Protein 2FGQ (pdb70)

B-factor: mean 19.0, std 10.14, range [7.6, 72.4]

Solvent-accessible surface area: 14955 Å² total; per-residue (Å²): 115,110,56,107,16,2,25,61,0,29,3,90,2,86,0,45,44,10,66,75,32,86,59,98,169,24,91,0,1,0,1,10,20,17,0,51,54,0,63,83,10,71,106,100,81,41,94,55,63,85,24,13,70,64,56,9,0,32,31,63,39,50,81,64,24,81,116,40,84,66,78,120,37,30,40,6,84,15,82,30,26,138,79,10,40,50,27,88,22,29,5,41,0,0,1,0,53,29,0,26,66,2,7,18,6,64,50,10,5,2,3,13,14,18,0,16,80,51,29,6,76,9,77,16,83,23,5,47,3,38,39,6,67,61,4,69,3,75,21,41,34,77,140,72,6,134,22,14,0,95,5,80,0,96,22,123,162,75,81,42,54,100,5,91,17,0,26,76,2,86,10,12,15,89,9,63,36,77,70,57,67,15,35,3,66,1,96,16,60,11,56,1,0,33,65,17,53,15,3,25,5,38,8,80,1,87,2,48,11,87,67,122,51,125,33,61,87,1,18,4,89,8,56,2,63,4,107,88,101,132,32,47,79,54,64,3,25,1,90,8,101,4,41,12,25,88,66,79,88,60,8,59,50,21,94,6,90,5,20,0,14,17,99,59,78,127,3,98,0,58,5,85,2,82,3,84,10,71,50,104,56,208,130,22,1,79,8,21,9,88,1,71,0,85,2,102,110,49,0,64,12,6,2,76,0,71,48,22,30,48,31,31,5,79,60,34,56,30,0,42,0,52,0,90,11,77,49,69,26,99

Secondary structure (DSSP, 8-state):
-EEEEEEEEEEEEEES--TTS--EEEEEE-SSS--EEEEEEEEEEETTEEEEEEEEEE--TTTTSTT-----SEEEEEEEETTEEEEESSEE-HHHHHHGGG-TTTT-SSSS---SS-TT---STTTTSSEESSEEEEEPPPBTTEEEEEEEE--TT--BTTBSSTT-EEEEEEEEE-SSEEEEEEEEEEEEEETTEEEEEEEEEEEEEEE-SS-EEEEEEEEEEEEETTS-EEEEEEEEEEEEEEETTTEEEEEEEEEEEEGGGTEEEEEEEEEEEEESSSSEEEEEEEEEEEE-TT------BTTTB-S---TT-EEEEEEEEEEEE-

Sequence (330 aa):
SVTLFGIVDTNVAYVNKDAAGDSRYGLGTSGASTSRLGLRGTEDLGGGLKAGFWLEGEIFGDDGNASGFNFKRRSTVSLSGNFGEVRLGRDLVPTSQKLTSYDLFSATGIGPFMGFRNWAAGQGADDNGIRANNLISYYTPNFGGFNAGFGYAFDEKQTIGTADSVGRYIGGYVAYDNGPLSASLGLAQQKTAVGGLATDRDEITLGASYNFGVAKLSGLLQQTKFKRDIGGDIKTNSYMLGASAPVGGVGEVKLQYALYDQKAIDSKAHQITLGYVHNLSKRTALYGNLAFLKNKDASTLGLQAKGVYAGGVQAGESQTGVQVGIRHAF

Radius of gyration: 19.86 Å; Cα contacts (8 Å, |Δi|>4): 1051; chains: 1; bounding box: 41×41×50 Å

Nearest PDB structures (foldseek):
  1e54-assembly1_A  TM=9.999E-01  e=1.607E-71  Delftia acidovorans
  8jto-assembly1_A  TM=8.360E-01  e=6.464E-28  Burkholderia pseudomallei
  8wv0-assembly1_A  TM=8.146E-01  e=1.610E-26  Burkholderia pseudomallei
  8wv0-assembly1_B  TM=8.136E-01  e=1.711E-26  Burkholderia pseudomallei
  4gf4-assembly1_A  TM=5.998E-01  e=3.120E-06  Pseudomonas putida BIRD-1

Structure (mmCIF, N/CA/C/O backbone):
data_2FGQ
#
_entry.id   2FGQ
#
_cell.length_a   106.210
_cell.length_b   106.210
_cell.length_c   93.210
_cell.angle_alpha   90.00
_cell.angle_beta   90.00
_cell.angle_gamma   120.00
#
_symmetry.space_group_name_H-M   'P 63'
#
loop_
_entity.id
_entity.type
_entity.pdbx_description
1 polymer 'Outer membrane porin protein 32'
2 non-polymer 'octyl beta-D-glucopyranoside'
3 non-polymer 'CALCIUM ION'
4 non-polymer 'SULFATE ION'
5 non-polymer D-MALATE
6 water water
#
loop_
_atom_site.group_PDB
_atom_site.id
_atom_site.type_symbol
_atom_site.label_atom_id
_atom_site.label_alt_id
_atom_site.label_comp_id
_atom_site.label_asym_id
_atom_site.label_entity_id
_atom_site.label_seq_id
_atom_site.pdbx_PDB_ins_code
_atom_site.Cartn_x
_atom_site.Cartn_y
_atom_site.Cartn_z
_atom_site.occupancy
_atom_site.B_iso_or_equiv
_atom_site.auth_seq_id
_atom_site.auth_comp_id
_atom_site.auth_asym_id
_atom_site.auth_atom_id
_atom_site.pdbx_PDB_model_num
ATOM 1 N N . SER A 1 3 ? 41.422 30.015 -23.014 1.00 29.22 3 SER X N 1
ATOM 2 C CA . SER A 1 3 ? 42.782 30.588 -22.838 1.00 27.79 3 SER X CA 1
ATOM 3 C C . SER A 1 3 ? 43.096 30.680 -21.334 1.00 25.97 3 SER X C 1
ATOM 4 O O . SER A 1 3 ? 42.155 30.740 -20.528 1.00 24.71 3 SER X O 1
ATOM 7 N N . VAL A 1 4 ? 44.388 30.617 -20.982 1.00 23.29 4 VAL X N 1
ATOM 8 C CA . VAL A 1 4 ? 44.880 30.887 -19.593 1.00 21.06 4 VAL X CA 1
ATOM 9 C C . VAL A 1 4 ? 45.911 32.027 -19.633 1.00 18.82 4 VAL X C 1
ATOM 10 O O . VAL A 1 4 ? 46.855 32.009 -20.448 1.00 20.88 4 VAL X O 1
ATOM 14 N N . THR A 1 5 ? 45.691 33.034 -18.784 1.00 15.03 5 THR X N 1
ATOM 15 C CA . THR A 1 5 ? 46.460 34.254 -18.767 1.00 15.22 5 THR X CA 1
ATOM 16 C C . THR A 1 5 ? 47.145 34.426 -17.429 1.00 14.58 5 THR X C 1
ATOM 17 O O . THR A 1 5 ? 46.503 34.382 -16.394 1.00 14.22 5 THR X O 1
ATOM 21 N N . LEU A 1 6 ? 48.454 34.643 -17.466 1.00 13.93 6 LEU X N 1
ATOM 22 C CA . LEU A 1 6 ? 49.223 35.032 -16.309 1.00 14.47 6 LEU X CA 1
ATOM 23 C C . LEU A 1 6 ? 49.253 36.549 -16.330 1.00 14.28 6 LEU X C 1
ATOM 24 O O . LEU A 1 6 ? 49.534 37.142 -17.362 1.00 16.20 6 LEU X O 1
ATOM 29 N N . PHE A 1 7 ? 48.991 37.174 -15.198 1.00 12.89 7 PHE X N 1
ATOM 30 C CA . PHE A 1 7 ? 48.982 38.630 -15.135 1.00 12.43 7 PHE X CA 1
ATOM 31 C C . PHE A 1 7 ? 49.491 39.106 -13.780 1.00 11.28 7 PHE X C 1
ATOM 32 O O . PHE A 1 7 ? 49.573 38.350 -12.821 1.00 10.99 7 PHE X O 1
ATOM 40 N N . GLY A 1 8 ? 49.736 40.410 -13.676 1.00 10.83 8 GLY X N 1
ATOM 41 C CA . GLY A 1 8 ? 50.128 40.963 -12.411 1.00 11.41 8 GLY X CA 1
ATOM 42 C C . GLY A 1 8 ? 50.439 42.424 -12.484 1.00 10.71 8 GLY X C 1
ATOM 43 O O . GLY A 1 8 ? 50.353 43.070 -13.536 1.00 11.86 8 GLY X O 1
ATOM 44 N N . ILE A 1 9 ? 50.764 42.936 -11.306 1.00 10.94 9 ILE X N 1
ATOM 45 C CA . ILE A 1 9 ? 51.185 44.317 -11.107 1.00 10.72 9 ILE X CA 1
ATOM 46 C C . ILE A 1 9 ? 52.234 44.337 -10.020 1.00 11.36 9 ILE X C 1
ATOM 47 O O . ILE A 1 9 ? 52.031 43.796 -8.952 1.00 11.14 9 ILE X O 1
ATOM 52 N N . VAL A 1 10 ? 53.349 45.014 -10.282 1.00 10.82 10 VAL X N 1
ATOM 53 C CA . VAL A 1 10 ? 54.282 45.356 -9.213 1.00 10.91 10 VAL X CA 1
ATOM 54 C C . VAL A 1 10 ? 54.263 46.892 -9.081 1.00 10.86 10 VAL X C 1
ATOM 55 O O . VAL A 1 10 ? 54.643 47.613 -10.007 1.00 11.12 10 VAL X O 1
ATOM 59 N N . ASP A 1 11 ? 53.802 47.344 -7.938 1.00 9.66 11 ASP X N 1
ATOM 60 C CA . ASP A 1 11 ? 53.681 48.766 -7.611 1.00 9.28 11 ASP X CA 1
ATOM 61 C C . ASP A 1 11 ? 54.458 48.945 -6.307 1.00 9.45 11 ASP X C 1
ATOM 62 O O . ASP A 1 11 ? 54.085 48.397 -5.259 1.00 9.25 11 ASP X O 1
ATOM 67 N N . THR A 1 12 ? 55.584 49.658 -6.408 1.00 8.67 12 THR X N 1
ATOM 68 C CA . THR A 1 12 ? 56.486 49.877 -5.284 1.00 9.39 12 THR X CA 1
ATOM 69 C C . THR A 1 12 ? 56.836 51.349 -5.230 1.00 9.28 12 THR X C 1
ATOM 70 O O . THR A 1 12 ? 56.972 52.006 -6.265 1.00 11.07 12 THR X O 1
ATOM 74 N N . ASN A 1 13 ? 56.967 51.847 -4.007 1.00 10.14 13 ASN X N 1
ATOM 75 C CA . ASN A 1 13 ? 57.106 53.287 -3.790 1.00 10.00 13 ASN X CA 1
ATOM 76 C C . ASN A 1 13 ? 58.093 53.599 -2.669 1.00 11.29 13 ASN X C 1
ATOM 77 O O . ASN A 1 13 ? 58.488 52.749 -1.891 1.00 10.42 13 ASN X O 1
ATOM 82 N N . VAL A 1 14 ? 58.468 54.864 -2.598 1.00 11.39 14 VAL X N 1
ATOM 83 C CA . VAL A 1 14 ? 58.980 55.448 -1.378 1.00 12.99 14 VAL X CA 1
ATOM 84 C C . VAL A 1 14 ? 57.823 56.218 -0.731 1.00 12.46 14 VAL X C 1
ATOM 85 O O . VAL A 1 14 ? 57.019 56.837 -1.411 1.00 12.78 14 VAL X O 1
ATOM 89 N N . ALA A 1 15 ? 57.766 56.150 0.582 1.00 11.95 15 ALA X N 1
ATOM 90 C CA . ALA A 1 15 ? 56.718 56.812 1.313 1.00 11.95 15 ALA X CA 1
ATOM 91 C C . ALA A 1 15 ? 57.206 57.414 2.618 1.00 12.03 15 ALA X C 1
ATOM 92 O O . ALA A 1 15 ? 58.204 57.002 3.172 1.00 12.60 15 ALA X O 1
ATOM 94 N N . TYR A 1 16 ? 56.453 58.404 3.077 1.00 13.07 16 TYR X N 1
ATOM 95 C CA . TYR A 1 16 ? 56.739 59.150 4.275 1.00 13.57 16 TYR X CA 1
ATOM 96 C C . TYR A 1 16 ? 55.432 59.537 4.947 1.00 12.93 16 TYR X C 1
ATOM 97 O O . TYR A 1 16 ? 54.480 59.957 4.287 1.00 14.02 16 TYR X O 1
ATOM 106 N N . VAL A 1 17 ? 55.414 59.431 6.263 1.00 12.61 17 VAL X N 1
ATOM 107 C CA . VAL A 1 17 ? 54.400 60.096 7.086 1.00 13.10 17 VAL X CA 1
ATOM 108 C C . VAL A 1 17 ? 55.121 60.901 8.175 1.00 13.94 17 VAL X C 1
ATOM 109 O O . VAL A 1 17 ? 56.183 60.533 8.661 1.00 14.73 17 VAL X O 1
ATOM 113 N N . ASN A 1 18 ? 54.543 62.035 8.533 1.00 13.43 18 ASN X N 1
ATOM 114 C CA . ASN A 1 18 ? 55.203 62.904 9.509 1.00 14.95 18 ASN X CA 1
ATOM 115 C C . ASN A 1 18 ? 55.026 62.482 10.966 1.00 15.58 18 ASN X C 1
ATOM 116 O O . ASN A 1 18 ? 55.788 62.878 11.842 1.00 17.23 18 ASN X O 1
ATOM 121 N N . LYS A 1 19 ? 54.049 61.650 11.246 1.00 17.08 19 LYS X N 1
ATOM 122 C CA . LYS A 1 19 ? 53.869 61.137 12.597 1.00 18.73 19 LYS X CA 1
ATOM 123 C C . LYS A 1 19 ? 53.287 59.741 12.607 1.00 17.86 19 LYS X C 1
ATOM 124 O O . LYS A 1 19 ? 52.457 59.381 11.752 1.00 18.28 19 LYS X O 1
ATOM 130 N N . ASP A 1 20 ? 53.690 58.988 13.616 1.00 17.99 20 ASP X N 1
ATOM 131 C CA . ASP A 1 20 ? 53.151 57.677 13.909 1.00 18.52 20 ASP X CA 1
ATOM 132 C C . ASP A 1 20 ? 52.461 57.744 15.273 1.00 19.56 20 ASP X C 1
ATOM 133 O O . ASP A 1 20 ? 52.152 58.830 15.728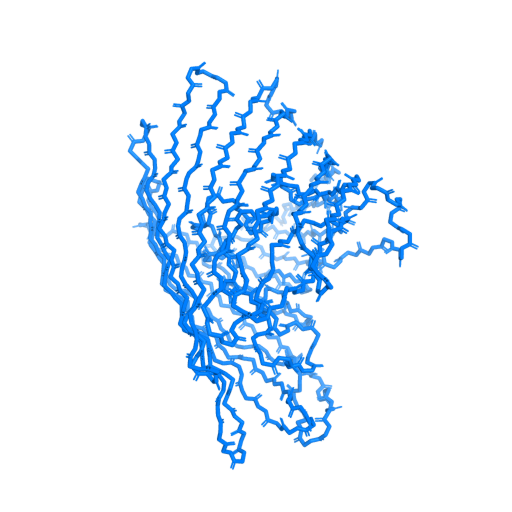 1.00 20.88 20 ASP X O 1
ATOM 138 N N . ALA A 1 21 ? 52.224 56.614 15.917 1.00 20.38 21 ALA X N 1
ATOM 139 C CA . ALA A 1 21 ? 51.463 56.604 17.178 1.00 22.40 21 ALA X CA 1
ATOM 140 C C . ALA A 1 21 ? 52.197 57.278 18.333 1.00 24.39 21 ALA X C 1
ATOM 141 O O . ALA A 1 21 ? 51.568 57.683 19.320 1.00 24.98 21 ALA X O 1
ATOM 143 N N . ALA A 1 22 ? 53.512 57.440 18.178 1.00 25.06 22 ALA X N 1
ATOM 144 C CA . ALA A 1 22 ? 54.372 58.150 19.128 1.00 26.61 22 ALA X CA 1
ATOM 145 C C . ALA A 1 22 ? 54.715 59.579 18.703 1.00 26.70 22 ALA X C 1
ATOM 146 O O . ALA A 1 22 ? 55.435 60.289 19.409 1.00 29.27 22 ALA X O 1
ATOM 148 N N . GLY A 1 23 ? 54.237 60.012 17.544 1.00 25.45 23 GLY X N 1
ATOM 149 C CA . GLY A 1 23 ? 54.509 61.342 17.040 1.00 24.95 23 GLY X CA 1
ATOM 150 C C . GLY A 1 23 ? 55.810 61.459 16.243 1.00 24.01 23 GLY X C 1
ATOM 151 O O . GLY A 1 23 ? 56.200 62.576 15.891 1.00 25.68 23 GLY X O 1
ATOM 152 N N . ASP A 1 24 ? 56.425 60.325 15.910 1.00 23.30 24 ASP X N 1
ATOM 153 C CA . ASP A 1 24 ? 57.687 60.286 15.138 1.00 22.17 24 ASP X CA 1
ATOM 154 C C . ASP A 1 24 ? 57.416 60.083 13.657 1.00 20.30 24 ASP X C 1
ATOM 155 O O . ASP A 1 24 ? 56.482 59.381 13.307 1.00 20.37 24 ASP X O 1
ATOM 160 N N . SER A 1 25 ? 58.224 60.696 12.800 1.00 17.89 25 SER X N 1
ATOM 161 C CA . SER A 1 25 ? 58.088 60.470 11.362 1.00 17.87 25 SER X CA 1
ATOM 162 C C . SER A 1 25 ? 58.576 59.071 10.975 1.00 17.47 25 SER X C 1
ATOM 163 O O . SER A 1 25 ? 59.333 58.418 11.702 1.00 18.07 25 SER X O 1
ATOM 166 N N . ARG A 1 26 ? 58.111 58.614 9.816 1.00 16.94 26 ARG X N 1
ATOM 167 C CA . ARG A 1 26 ? 58.491 57.322 9.277 1.00 18.14 26 ARG X CA 1
ATOM 168 C C . ARG A 1 26 ? 58.649 57.445 7.804 1.00 16.94 26 ARG X C 1
ATOM 169 O O . ARG A 1 26 ? 57.889 58.096 7.129 1.00 17.11 26 ARG X O 1
ATOM 177 N N . TYR A 1 27 ? 59.667 56.816 7.281 1.00 16.08 27 TYR X N 1
ATOM 178 C CA . TYR A 1 27 ? 59.770 56.760 5.848 1.00 16.39 27 TYR X CA 1
ATOM 179 C C . TYR A 1 27 ? 60.398 55.459 5.427 1.00 13.65 27 TYR X C 1
ATOM 180 O O . TYR A 1 27 ? 61.026 54.761 6.223 1.00 14.68 27 TYR X O 1
ATOM 189 N N . GLY A 1 28 ? 60.193 55.107 4.178 1.00 11.71 28 GLY X N 1
ATOM 190 C CA . GLY A 1 28 ? 60.572 53.765 3.780 1.00 12.01 28 GLY X CA 1
ATOM 191 C C . GLY A 1 28 ? 60.223 53.412 2.371 1.00 10.94 28 GLY X C 1
ATOM 192 O O . GLY A 1 28 ? 59.800 54.262 1.584 1.00 11.26 28 GLY X O 1
ATOM 193 N N . LEU A 1 29 ? 60.384 52.121 2.068 1.00 10.30 29 LEU X N 1
ATOM 194 C CA . LEU A 1 29 ? 60.006 51.564 0.780 1.00 9.46 29 LEU X CA 1
ATOM 195 C C . LEU A 1 29 ? 58.690 50.835 1.042 1.00 9.40 29 LEU X C 1
ATOM 196 O O . LEU A 1 29 ? 58.660 49.932 1.857 1.00 10.32 29 LEU X O 1
ATOM 201 N N . GLY A 1 30 ? 57.638 51.222 0.374 1.00 10.57 30 GLY X N 1
ATOM 202 C CA . GLY A 1 30 ? 56.345 50.598 0.502 1.00 10.05 30 GLY X CA 1
ATOM 203 C C . GLY A 1 30 ? 55.808 50.122 -0.828 1.00 9.72 30 GLY X C 1
ATOM 204 O O . GLY A 1 30 ? 56.508 50.024 -1.821 1.00 10.15 30 GLY X O 1
ATOM 205 N N . THR A 1 31 ? 54.529 49.756 -0.831 1.00 8.90 31 THR X N 1
ATOM 206 C CA . THR A 1 31 ? 53.909 49.158 -2.000 1.00 9.63 31 THR X CA 1
ATOM 207 C C . THR A 1 31 ? 52.533 49.684 -2.276 1.00 10.43 31 THR X C 1
ATOM 208 O O . THR A 1 31 ? 51.868 50.262 -1.391 1.00 10.25 31 THR X O 1
ATOM 212 N N . SER A 1 32 ? 52.088 49.466 -3.517 1.00 9.98 32 SER X N 1
ATOM 213 C CA . SER A 1 32 ? 50.675 49.501 -3.827 1.00 11.40 32 SER X CA 1
ATOM 214 C C . SER A 1 32 ? 50.056 50.882 -3.588 1.00 11.58 32 SER X C 1
ATOM 215 O O . SER A 1 32 ? 48.967 51.016 -3.018 1.00 12.69 32 SER X O 1
ATOM 218 N N . GLY A 1 33 ? 50.727 51.916 -4.098 1.00 11.63 33 GLY X N 1
ATOM 219 C CA . GLY A 1 33 ? 50.254 53.284 -3.954 1.00 12.15 33 GLY X CA 1
ATOM 220 C C . GLY A 1 33 ? 49.235 53.709 -4.984 1.00 12.67 33 GLY X C 1
ATOM 221 O O . GLY A 1 33 ? 48.408 54.565 -4.687 1.00 14.44 33 GLY X O 1
ATOM 222 N N . ALA A 1 34 ? 49.323 53.164 -6.196 1.00 12.12 34 ALA X N 1
ATOM 223 C CA . ALA A 1 34 ? 48.419 53.493 -7.314 1.00 12.69 34 ALA X CA 1
ATOM 224 C C . ALA A 1 34 ? 47.468 52.319 -7.635 1.00 13.02 34 ALA X C 1
ATOM 225 O O . ALA A 1 34 ? 46.290 52.516 -7.874 1.00 13.99 34 ALA X O 1
ATOM 227 N N . SER A 1 35 ? 47.974 51.093 -7.633 1.00 12.19 35 SER X N 1
ATOM 228 C CA . SER A 1 35 ? 47.147 49.876 -7.736 1.00 12.36 35 SER X CA 1
ATOM 229 C C . SER A 1 35 ? 47.718 48.844 -6.812 1.00 11.87 35 SER X C 1
ATOM 230 O O . SER A 1 35 ? 48.930 48.800 -6.607 1.00 12.54 35 SER X O 1
ATOM 233 N N . THR A 1 36 ? 46.880 47.978 -6.284 1.00 11.73 36 THR X N 1
ATOM 234 C CA . THR A 1 36 ? 47.409 46.904 -5.463 1.00 12.06 36 THR X CA 1
ATOM 235 C C . THR A 1 36 ? 48.259 45.944 -6.279 1.00 12.15 36 THR X C 1
ATOM 236 O O . THR A 1 36 ? 47.840 45.438 -7.306 1.00 12.16 36 THR X O 1
ATOM 240 N N . SER A 1 37 ? 49.470 45.721 -5.798 1.00 9.56 37 SER X N 1
ATOM 241 C CA . SER A 1 37 ? 50.377 44.768 -6.426 1.00 9.58 37 SER X CA 1
ATOM 242 C C . SER A 1 37 ? 49.808 43.376 -6.321 1.00 10.05 37 SER X C 1
ATOM 243 O O . SER A 1 37 ? 49.237 43.018 -5.304 1.00 11.61 37 SER X O 1
ATOM 246 N N . ARG A 1 38 ? 49.949 42.617 -7.395 1.00 8.89 38 ARG X N 1
ATOM 247 C CA . ARG A 1 38 ? 49.312 41.306 -7.460 1.00 8.77 38 ARG X CA 1
ATOM 248 C C . ARG A 1 38 ? 49.969 40.399 -8.461 1.00 9.47 38 ARG X C 1
ATOM 249 O O . ARG A 1 38 ? 50.691 40.844 -9.358 1.00 9.64 38 ARG X O 1
ATOM 257 N N . LEU A 1 39 ? 49.651 39.115 -8.325 1.00 10.12 39 LEU X N 1
ATOM 258 C CA . LEU A 1 39 ? 50.086 38.067 -9.257 1.00 9.54 39 LEU X CA 1
ATOM 259 C C . LEU A 1 39 ? 48.908 37.102 -9.372 1.00 10.43 39 LEU X C 1
ATOM 260 O O . LEU A 1 39 ? 48.370 36.709 -8.374 1.00 10.07 39 LEU X O 1
ATOM 265 N N . GLY A 1 40 ? 48.506 36.777 -10.591 1.00 9.39 40 GLY X N 1
ATOM 266 C CA . GLY A 1 40 ? 47.360 35.919 -10.793 1.00 10.58 40 GLY X CA 1
ATOM 267 C C . GLY A 1 40 ? 47.382 35.139 -12.073 1.00 11.26 40 GLY X C 1
ATOM 268 O O . GLY A 1 40 ? 48.153 35.392 -13.006 1.00 11.10 40 GLY X O 1
ATOM 269 N N . LEU A 1 41 ? 46.473 34.164 -12.101 1.00 10.21 41 LEU X N 1
ATOM 270 C CA . LEU A 1 41 ? 46.218 33.349 -13.259 1.00 12.14 41 LEU X CA 1
ATOM 271 C C . LEU A 1 41 ? 44.721 33.316 -13.440 1.00 11.69 41 LEU X C 1
ATOM 272 O O . LEU A 1 41 ? 44.010 33.124 -12.476 1.00 12.15 41 LEU X O 1
ATOM 277 N N . ARG A 1 42 ? 44.261 33.442 -14.668 1.00 11.54 42 ARG X N 1
ATOM 278 C CA . ARG A 1 42 ? 42.837 33.336 -14.955 1.00 11.87 42 ARG X CA 1
ATOM 279 C C . ARG A 1 42 ? 42.610 32.671 -16.266 1.00 11.35 42 ARG X C 1
ATOM 280 O O . ARG A 1 42 ? 43.458 32.656 -17.150 1.00 14.08 42 ARG X O 1
ATOM 288 N N . GLY A 1 43 ? 41.461 32.041 -16.405 1.00 11.67 43 GLY X N 1
ATOM 289 C CA . GLY A 1 43 ? 41.164 31.419 -17.665 1.00 12.55 43 GLY X CA 1
ATOM 290 C C . GLY A 1 43 ? 39.688 31.334 -17.903 1.00 12.54 43 GLY X C 1
ATOM 291 O O . GLY A 1 43 ? 38.900 31.418 -16.981 1.00 14.48 43 GLY X O 1
ATOM 292 N N . THR A 1 44 ? 39.350 31.150 -19.168 1.00 14.84 44 THR X N 1
ATOM 293 C CA . THR A 1 44 ? 37.979 31.012 -19.578 1.00 16.72 44 THR X CA 1
ATOM 294 C C . THR A 1 44 ? 37.933 29.873 -20.593 1.00 15.40 44 THR X C 1
ATOM 295 O O . THR A 1 44 ? 38.829 29.738 -21.426 1.00 18.64 44 THR X O 1
ATOM 299 N N . GLU A 1 45 ? 36.902 29.053 -20.523 1.00 14.41 45 GLU X N 1
ATOM 300 C CA . GLU A 1 45 ? 36.696 27.970 -21.460 1.00 14.37 45 GLU X CA 1
ATOM 301 C C . GLU A 1 45 ? 35.282 28.087 -22.038 1.00 14.43 45 GLU X C 1
ATOM 302 O O . GLU A 1 45 ? 34.325 28.143 -21.304 1.00 14.86 45 GLU X O 1
ATOM 308 N N . ASP A 1 46 ? 35.179 28.056 -23.357 1.00 15.46 46 ASP X N 1
ATOM 309 C CA . ASP A 1 46 ? 33.875 28.041 -24.036 1.00 16.43 46 ASP X CA 1
ATOM 310 C C . ASP A 1 46 ? 33.326 26.627 -24.007 1.00 16.20 46 ASP X C 1
ATOM 311 O O . ASP A 1 46 ? 33.973 25.705 -24.513 1.00 17.74 46 ASP X O 1
ATOM 316 N N . LEU A 1 47 ? 32.149 26.444 -23.415 1.00 14.90 47 LEU X N 1
ATOM 317 C CA . LEU A 1 47 ? 31.524 25.143 -23.258 1.00 15.64 47 LEU X CA 1
ATOM 318 C C . LEU A 1 47 ? 30.490 24.880 -24.328 1.00 17.62 47 LEU X C 1
ATOM 319 O O . LEU A 1 47 ? 29.909 23.801 -24.357 1.00 20.39 47 LEU X O 1
ATOM 324 N N . GLY A 1 48 ? 30.291 25.849 -25.193 1.00 19.26 48 GLY X N 1
ATOM 325 C CA . GLY A 1 48 ? 29.277 25.755 -26.229 1.00 20.60 48 GLY X CA 1
ATOM 326 C C . GLY A 1 48 ? 27.970 26.307 -25.727 1.00 22.38 48 GLY X C 1
ATOM 327 O O . GLY A 1 48 ? 27.738 26.472 -24.522 1.00 22.18 48 GLY X O 1
ATOM 328 N N . GLY A 1 49 ? 27.107 26.669 -26.673 1.00 24.15 49 GLY X N 1
ATOM 329 C CA . GLY A 1 49 ? 25.785 27.134 -26.330 1.00 25.07 49 GLY X CA 1
ATOM 330 C C . GLY A 1 49 ? 25.778 28.422 -25.537 1.00 24.95 49 GLY X C 1
ATOM 331 O O . GLY A 1 49 ? 24.843 28.646 -24.790 1.00 28.26 49 GLY X O 1
ATOM 332 N N . GLY A 1 50 ? 26.819 29.243 -25.678 1.00 23.68 50 GLY X N 1
ATOM 333 C CA . GLY A 1 50 ? 26.951 30.495 -24.967 1.00 23.24 50 GLY X CA 1
ATOM 334 C C . GLY A 1 50 ? 27.393 30.382 -23.495 1.00 21.74 50 GLY X C 1
ATOM 335 O O . GLY A 1 50 ? 27.510 31.395 -22.807 1.00 24.08 50 GLY X O 1
ATOM 336 N N . LEU A 1 51 ? 27.675 29.173 -23.032 1.00 18.79 51 LEU X N 1
ATOM 337 C CA . LEU A 1 51 ? 28.102 28.954 -21.635 1.00 17.35 51 LEU X CA 1
ATOM 338 C C . LEU A 1 51 ? 29.619 28.935 -21.569 1.00 15.87 51 LEU X C 1
ATOM 339 O O . LEU A 1 51 ? 30.250 28.374 -22.444 1.00 15.84 51 LEU X O 1
ATOM 344 N N . LYS A 1 52 ? 30.182 29.540 -20.530 1.00 14.58 52 LYS X N 1
ATOM 345 C CA . LYS A 1 52 ? 31.624 29.587 -20.338 1.00 15.38 52 LYS X CA 1
ATOM 346 C C . LYS A 1 52 ? 31.952 29.202 -18.887 1.00 13.77 52 LYS X C 1
ATOM 347 O O . LYS A 1 52 ? 31.213 29.523 -17.969 1.00 16.02 52 LYS X O 1
ATOM 353 N N . ALA A 1 53 ? 33.040 28.474 -18.704 1.00 12.62 53 ALA X N 1
ATOM 354 C CA . ALA A 1 53 ? 33.581 28.218 -17.389 1.00 12.24 53 ALA X CA 1
ATOM 355 C C . ALA A 1 53 ? 34.805 29.080 -17.205 1.00 13.10 53 ALA X C 1
ATOM 356 O O . ALA A 1 53 ? 35.544 29.330 -18.143 1.00 15.79 53 ALA X O 1
ATOM 358 N N . GLY A 1 54 ? 35.048 29.492 -15.978 1.00 11.45 54 GLY X N 1
ATOM 359 C CA . GLY A 1 54 ? 36.221 30.320 -15.697 1.00 12.33 54 GLY X CA 1
ATOM 360 C C . GLY A 1 54 ? 36.838 29.952 -14.381 1.00 10.01 54 GLY X C 1
ATOM 361 O O . GLY A 1 54 ? 36.225 29.346 -13.531 1.00 11.38 54 GLY X O 1
ATOM 362 N N . PHE A 1 55 ? 38.089 30.380 -14.205 1.00 9.99 55 PHE X N 1
ATOM 363 C CA . PHE A 1 55 ? 38.699 30.370 -12.900 1.00 10.04 55 PHE X CA 1
ATOM 364 C C . PHE A 1 55 ? 39.598 31.597 -12.781 1.00 9.91 55 PHE X C 1
ATOM 365 O O . PHE A 1 55 ? 39.981 32.177 -13.785 1.00 11.20 55 PHE X O 1
ATOM 373 N N . TRP A 1 56 ? 39.918 31.966 -11.549 1.00 8.93 56 TRP X N 1
ATOM 374 C CA . TRP A 1 56 ? 40.741 33.138 -11.298 1.00 8.70 56 TRP X CA 1
ATOM 375 C C . TRP A 1 56 ? 41.415 32.971 -9.955 1.00 8.87 56 TRP X C 1
ATOM 376 O O . TRP A 1 56 ? 40.741 32.778 -8.927 1.00 11.10 56 TRP X O 1
ATOM 387 N N . LEU A 1 57 ? 42.744 32.988 -9.954 1.00 8.85 57 LEU X N 1
ATOM 388 C CA . LEU A 1 57 ? 43.545 32.833 -8.739 1.00 9.81 57 LEU X CA 1
ATOM 389 C C . LEU A 1 57 ? 44.436 34.068 -8.672 1.00 9.41 57 LEU X C 1
ATOM 390 O O . LEU A 1 57 ? 45.197 34.325 -9.599 1.00 12.56 57 LEU X O 1
ATOM 395 N N . GLU A 1 58 ? 44.329 34.859 -7.600 1.00 8.61 58 GLU X N 1
ATOM 396 C CA . GLU A 1 58 ? 45.106 36.083 -7.494 1.00 8.78 58 GLU X CA 1
ATOM 397 C C . GLU A 1 58 ? 45.499 36.348 -6.055 1.00 8.10 58 GLU X C 1
ATOM 398 O O . GLU A 1 58 ? 44.706 36.250 -5.132 1.00 9.02 58 GLU X O 1
ATOM 404 N N . GLY A 1 59 ? 46.756 36.750 -5.887 1.00 8.93 59 GLY X N 1
ATOM 405 C CA . GLY A 1 59 ? 47.300 37.121 -4.596 1.00 9.16 59 GLY X CA 1
ATOM 406 C C . GLY A 1 59 ? 48.069 38.414 -4.629 1.00 8.74 59 GLY X C 1
ATOM 407 O O . GLY A 1 59 ? 48.569 38.820 -5.670 1.00 9.73 59 GLY X O 1
ATOM 408 N N . GLU A 1 60 ? 48.144 39.029 -3.459 1.00 8.15 60 GLU X N 1
ATOM 409 C CA . GLU A 1 60 ? 48.870 40.291 -3.343 1.00 8.81 60 GLU X CA 1
ATOM 410 C C . GLU A 1 60 ? 50.380 40.026 -3.343 1.00 8.94 60 GLU X C 1
ATOM 411 O O . GLU A 1 60 ? 50.883 38.997 -2.872 1.00 9.15 60 GLU X O 1
ATOM 417 N N . ILE A 1 61 ? 51.086 40.983 -3.944 1.00 9.19 61 ILE X N 1
ATOM 418 C CA . ILE A 1 61 ? 52.538 41.041 -3.944 1.00 8.95 61 ILE X CA 1
ATOM 419 C C . ILE A 1 61 ? 53.014 42.155 -3.036 1.00 8.68 61 ILE X C 1
ATOM 420 O O . ILE A 1 61 ? 52.481 43.244 -3.050 1.00 9.79 61 ILE X O 1
ATOM 425 N N . PHE A 1 62 ? 54.056 41.888 -2.279 1.00 9.11 62 PHE X N 1
ATOM 426 C CA . PHE A 1 62 ? 54.718 42.835 -1.409 1.00 8.94 62 PHE X CA 1
ATOM 427 C C . PHE A 1 62 ? 56.180 42.942 -1.812 1.00 10.13 62 PHE X C 1
ATOM 428 O O . PHE A 1 62 ? 57.029 42.190 -1.314 1.00 10.36 62 PHE X O 1
ATOM 436 N N . GLY A 1 63 ? 56.467 43.831 -2.758 1.00 9.31 63 GLY X N 1
ATOM 437 C CA . GLY A 1 63 ? 57.786 43.903 -3.356 1.00 10.07 63 GLY X CA 1
ATOM 438 C C . GLY A 1 63 ? 58.849 44.370 -2.402 1.00 9.60 63 GLY X C 1
ATOM 439 O O . GLY A 1 63 ? 60.012 44.035 -2.580 1.00 11.07 63 GLY X O 1
ATOM 440 N N . ASP A 1 64 ? 58.490 45.084 -1.354 1.00 9.19 64 ASP X N 1
ATOM 441 C CA . ASP A 1 64 ? 59.496 45.553 -0.397 1.00 10.27 64 ASP X CA 1
ATOM 442 C C . ASP A 1 64 ? 60.105 44.453 0.478 1.00 10.08 64 ASP X C 1
ATOM 443 O O . ASP A 1 64 ? 61.226 44.609 0.945 1.00 9.80 64 ASP X O 1
ATOM 448 N N . ASP A 1 65 ? 59.387 43.347 0.667 1.00 10.35 65 ASP X N 1
ATOM 449 C CA . ASP A 1 65 ? 59.876 42.242 1.470 1.00 10.18 65 ASP X CA 1
ATOM 450 C C . ASP A 1 65 ? 59.768 40.867 0.847 1.00 10.23 65 ASP X C 1
ATOM 451 O O . ASP A 1 65 ? 59.980 39.873 1.531 1.00 11.02 65 ASP X O 1
ATOM 456 N N . GLY A 1 66 ? 59.531 40.814 -0.463 1.00 10.17 66 GLY X N 1
ATOM 457 C CA . GLY A 1 66 ? 59.474 39.529 -1.143 1.00 10.30 66 GLY X CA 1
ATOM 458 C C . GLY A 1 66 ? 58.397 38.607 -0.655 1.00 10.43 66 GLY X C 1
ATOM 459 O O . GLY A 1 66 ? 58.595 37.412 -0.645 1.00 11.19 66 GLY X O 1
ATOM 460 N N . ASN A 1 67 ? 57.263 39.171 -0.248 1.00 9.88 67 ASN X N 1
ATOM 461 C CA . ASN A 1 67 ? 56.172 38.360 0.297 1.00 9.65 67 ASN X CA 1
ATOM 462 C C . ASN A 1 67 ? 56.703 37.495 1.446 1.00 10.45 67 ASN X C 1
ATOM 463 O O . ASN A 1 67 ? 56.464 36.288 1.519 1.00 10.43 67 ASN X O 1
ATOM 468 N N . ALA A 1 68 ? 57.380 38.130 2.383 1.00 12.42 68 ALA X N 1
ATOM 469 C CA . ALA A 1 68 ? 58.028 37.432 3.494 1.00 13.88 68 ALA X CA 1
ATOM 470 C C . ALA A 1 68 ? 57.066 36.552 4.307 1.00 15.72 68 ALA X C 1
ATOM 471 O O . ALA A 1 68 ? 57.462 35.473 4.791 1.00 17.86 68 ALA X O 1
ATOM 473 N N . SER A 1 69 ? 55.810 36.958 4.395 1.00 16.83 69 SER X N 1
ATOM 474 C CA . SER A 1 69 ? 54.861 36.133 5.172 1.00 19.89 69 SER X CA 1
ATOM 475 C C . SER A 1 69 ? 54.154 35.052 4.345 1.00 19.36 69 SER X C 1
ATOM 476 O O . SER A 1 69 ? 53.301 34.317 4.873 1.00 23.04 69 SER X O 1
ATOM 479 N N . GLY A 1 70 ? 54.524 34.930 3.082 1.00 17.09 70 GLY X N 1
ATOM 480 C CA . GLY A 1 70 ? 54.142 33.819 2.242 1.00 16.92 70 GLY X CA 1
ATOM 481 C C . GLY A 1 70 ? 53.057 34.215 1.283 1.00 16.66 70 GLY X C 1
ATOM 482 O O . GLY A 1 70 ? 52.066 34.808 1.721 1.00 21.96 70 GLY X O 1
ATOM 483 N N . PHE A 1 71 ? 53.175 33.811 0.029 1.00 15.08 71 PHE X N 1
ATOM 484 C CA . PHE A 1 71 ? 52.254 34.086 -1.068 1.00 12.64 71 PHE X CA 1
ATOM 485 C C . PHE A 1 71 ? 50.995 33.234 -0.922 1.00 12.62 71 PHE X C 1
ATOM 486 O O . PHE A 1 71 ? 51.066 32.080 -0.507 1.00 14.80 71 PHE X O 1
ATOM 494 N N . ASN A 1 72 ? 49.854 33.833 -1.228 1.00 11.30 72 ASN X N 1
ATOM 495 C CA . ASN A 1 72 ? 48.578 33.144 -1.195 1.00 11.35 72 ASN X CA 1
ATOM 496 C C . ASN A 1 72 ? 47.697 33.674 -2.330 1.00 11.14 72 ASN X C 1
ATOM 497 O O . ASN A 1 72 ? 48.155 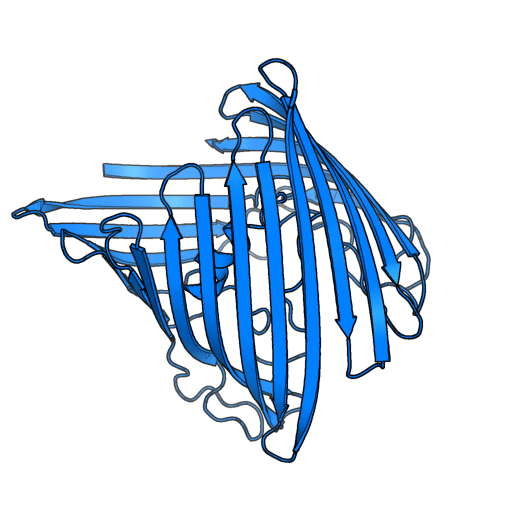34.454 -3.170 1.00 11.62 72 ASN X O 1
ATOM 502 N N . PHE A 1 73 ? 46.463 33.192 -2.381 1.00 9.74 73 PHE X N 1
ATOM 503 C CA . PHE A 1 73 ? 45.487 33.613 -3.384 1.00 10.74 73 PHE X CA 1
ATOM 504 C C . PHE A 1 73 ? 44.309 34.333 -2.704 1.00 10.07 73 PHE X C 1
ATOM 505 O O . PHE A 1 73 ? 43.154 34.165 -3.080 1.00 9.82 73 PHE X O 1
ATOM 513 N N . LYS A 1 74 ? 44.604 35.138 -1.680 1.00 9.17 74 LYS X N 1
ATOM 514 C CA . LYS A 1 74 ? 43.542 35.766 -0.894 1.00 10.34 74 LYS X CA 1
ATOM 515 C C . LYS A 1 74 ? 42.794 36.870 -1.619 1.00 10.40 74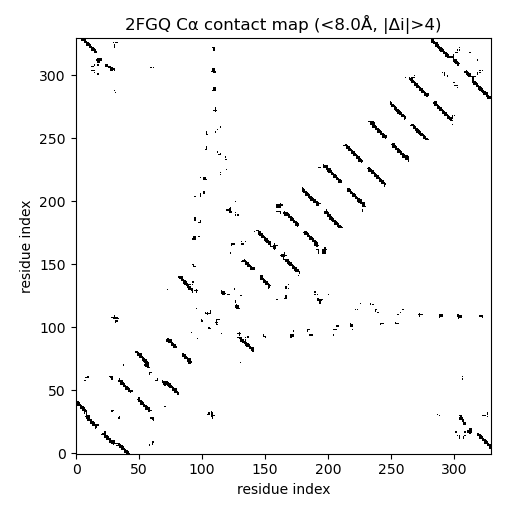 LYS X C 1
ATOM 516 O O . LYS A 1 74 ? 41.724 37.246 -1.160 1.00 10.02 74 LYS X O 1
ATOM 522 N N . ARG A 1 75 ? 43.311 37.398 -2.724 1.00 9.42 75 ARG X N 1
ATOM 523 C CA . ARG A 1 75 ? 42.582 38.467 -3.424 1.00 9.64 75 ARG X CA 1
ATOM 524 C C . ARG A 1 75 ? 41.378 37.860 -4.142 1.00 8.43 75 ARG X C 1
ATOM 525 O O . ARG A 1 75 ? 40.307 38.448 -4.168 1.00 10.48 75 ARG X O 1
ATOM 533 N N . ARG A 1 76 ? 41.539 36.688 -4.769 1.00 8.37 76 ARG X N 1
ATOM 534 C CA . ARG A 1 76 ? 40.407 36.038 -5.452 1.00 9.25 76 ARG X CA 1
ATOM 535 C C . ARG A 1 76 ? 40.831 34.601 -5.761 1.00 8.58 76 ARG X C 1
ATOM 536 O O . ARG A 1 76 ? 41.974 34.351 -6.220 1.00 10.38 76 ARG X O 1
ATOM 544 N N . SER A 1 77 ? 39.943 33.647 -5.501 1.00 8.88 77 SER X N 1
ATOM 545 C CA . SER A 1 77 ? 40.227 32.257 -5.839 1.00 9.11 77 SER X CA 1
ATOM 546 C C . SER A 1 77 ? 38.936 31.593 -6.231 1.00 9.60 77 SER X C 1
ATOM 547 O O . SER A 1 77 ? 38.383 30.799 -5.474 1.00 12.33 77 SER X O 1
ATOM 550 N N . THR A 1 78 ? 38.446 31.941 -7.416 1.00 9.05 78 THR X N 1
ATOM 551 C CA . THR A 1 78 ? 37.109 31.530 -7.831 1.00 9.56 78 THR X CA 1
ATOM 552 C C . THR A 1 78 ? 37.105 30.576 -9.005 1.00 10.22 78 THR X C 1
ATOM 553 O O . THR A 1 78 ? 38.048 30.473 -9.791 1.00 10.64 78 THR X O 1
ATOM 557 N N . VAL A 1 79 ? 35.976 29.890 -9.105 1.00 10.00 79 VAL X N 1
ATOM 558 C CA . VAL A 1 79 ? 35.576 29.157 -10.299 1.00 9.95 79 VAL X CA 1
ATOM 559 C C . VAL A 1 79 ? 34.165 29.630 -10.619 1.00 10.37 79 VAL X C 1
ATOM 560 O O . VAL A 1 79 ? 33.387 29.966 -9.723 1.00 11.03 79 VAL X O 1
ATOM 564 N N . SER A 1 80 ? 33.865 29.690 -11.907 1.00 10.76 80 SER X N 1
ATOM 565 C CA . SER A 1 80 ? 32.616 30.320 -12.316 1.00 12.77 80 SER X CA 1
ATOM 566 C C . SER A 1 80 ? 31.985 29.685 -13.526 1.00 11.88 80 SER X C 1
ATOM 567 O O . SER A 1 80 ? 32.636 29.030 -14.313 1.00 11.88 80 SER X O 1
ATOM 570 N N . LEU A 1 81 ? 30.709 29.980 -13.696 1.00 12.06 81 LEU X N 1
ATOM 571 C CA . LEU A 1 81 ? 30.005 29.759 -14.949 1.00 12.83 81 LEU X CA 1
ATOM 572 C C . LEU A 1 81 ? 29.352 31.063 -15.349 1.00 12.80 81 LEU X C 1
ATOM 573 O O . LEU A 1 81 ? 28.854 31.775 -14.509 1.00 12.96 81 LEU X O 1
ATOM 578 N N . SER A 1 82 ? 29.374 31.345 -16.637 1.00 13.46 82 SER X N 1
ATOM 579 C CA . SER A 1 82 ? 28.831 32.582 -17.151 1.00 14.99 82 SER X CA 1
ATOM 580 C C . SER A 1 82 ? 28.179 32.355 -18.487 1.00 15.51 82 SER X C 1
ATOM 581 O O . SER A 1 82 ? 28.456 31.387 -19.179 1.00 15.95 82 SER X O 1
ATOM 584 N N . GLY A 1 83 ? 27.317 33.284 -18.844 1.00 16.52 83 GLY X N 1
ATOM 585 C CA . GLY A 1 83 ? 26.538 33.154 -20.057 1.00 17.43 83 GLY X CA 1
ATOM 586 C C . GLY A 1 83 ? 25.554 34.281 -20.161 1.00 17.79 83 GLY X C 1
ATOM 587 O O . GLY A 1 83 ? 25.734 35.324 -19.532 1.00 17.51 83 GLY X O 1
ATOM 588 N N . ASN A 1 84 ? 24.467 34.043 -20.893 1.00 17.92 84 ASN X N 1
ATOM 589 C CA . ASN A 1 84 ? 23.495 35.113 -21.085 1.00 18.58 84 ASN X CA 1
ATOM 590 C C . ASN A 1 84 ? 22.711 35.457 -19.807 1.00 18.13 84 ASN X C 1
ATOM 591 O O . ASN A 1 84 ? 22.086 36.506 -19.718 1.00 18.11 84 ASN X O 1
ATOM 596 N N . PHE A 1 85 ? 22.777 34.572 -18.812 1.00 18.07 85 PHE X N 1
ATOM 597 C CA . PHE A 1 85 ? 22.167 34.756 -17.509 1.00 17.30 85 PHE X CA 1
ATOM 598 C C . PHE A 1 85 ? 22.988 35.655 -16.555 1.00 16.59 85 PHE X C 1
ATOM 599 O O . PHE A 1 85 ? 22.489 36.050 -15.521 1.00 18.03 85 PHE X O 1
ATOM 607 N N . GLY A 1 86 ? 24.226 35.967 -16.916 1.00 15.08 86 GLY X N 1
ATOM 608 C CA . GLY A 1 86 ? 25.141 36.655 -16.033 1.00 15.37 86 GLY X CA 1
ATOM 609 C C . GLY A 1 86 ? 26.299 35.742 -15.665 1.00 14.37 86 GLY X C 1
ATOM 610 O O . GLY A 1 86 ? 26.825 35.014 -16.502 1.00 16.02 86 GLY X O 1
ATOM 611 N N . GLU A 1 87 ? 26.655 35.761 -14.392 1.00 13.90 87 GLU X N 1
ATOM 612 C CA . GLU A 1 87 ? 27.813 35.010 -13.902 1.00 14.32 87 GLU X CA 1
ATOM 613 C C . GLU A 1 87 ? 27.605 34.598 -12.461 1.00 13.00 87 GLU X C 1
ATOM 614 O O . GLU A 1 87 ? 27.182 35.408 -11.627 1.00 13.83 87 GLU X O 1
ATOM 620 N N . VAL A 1 88 ? 27.913 33.336 -12.173 1.00 12.07 88 VAL X N 1
ATOM 621 C CA . VAL A 1 88 ? 27.945 32.819 -10.826 1.00 11.68 88 VAL X CA 1
ATOM 622 C C . VAL A 1 88 ? 29.384 32.429 -10.504 1.00 11.74 88 VAL X C 1
ATOM 623 O O . VAL A 1 88 ? 30.012 31.724 -11.268 1.00 12.48 88 VAL X O 1
ATOM 627 N N . ARG A 1 89 ? 29.879 32.894 -9.360 1.00 11.03 89 ARG X N 1
ATOM 628 C CA . ARG A 1 89 ? 31.244 32.577 -8.883 1.00 10.92 89 ARG X CA 1
ATOM 629 C C . ARG A 1 89 ? 31.216 31.924 -7.516 1.00 10.14 89 ARG X C 1
ATOM 630 O O . ARG A 1 89 ? 30.447 32.336 -6.637 1.00 11.29 89 ARG X O 1
ATOM 638 N N . LEU A 1 90 ? 32.062 30.907 -7.350 1.00 9.29 90 LEU X N 1
ATOM 639 C CA . LEU A 1 90 ? 32.290 30.264 -6.064 1.00 10.32 90 LEU X CA 1
ATOM 640 C C . LEU A 1 90 ? 33.723 30.458 -5.627 1.00 9.73 90 LEU X C 1
ATOM 641 O O . LEU A 1 90 ? 34.626 30.111 -6.387 1.00 10.82 90 LEU X O 1
ATOM 646 N N . GLY A 1 91 ? 33.903 30.896 -4.379 1.00 9.23 91 GLY X N 1
ATOM 647 C CA . GLY A 1 91 ? 35.224 31.052 -3.810 1.00 8.97 91 GLY X CA 1
ATOM 648 C C . GLY A 1 91 ? 35.474 32.428 -3.228 1.00 7.60 91 GLY X C 1
ATOM 649 O O . GLY A 1 91 ? 34.698 33.403 -3.404 1.00 9.75 91 GLY X O 1
ATOM 650 N N . ARG A 1 92 ? 36.585 32.556 -2.529 1.00 9.46 92 ARG X N 1
ATOM 651 C CA . ARG A 1 92 ? 36.962 33.822 -1.950 1.00 10.00 92 ARG X CA 1
ATOM 652 C C . ARG A 1 92 ? 37.101 34.918 -3.020 1.00 9.38 92 ARG X C 1
ATOM 653 O O . ARG A 1 92 ? 37.693 34.706 -4.079 1.00 9.82 92 ARG X O 1
ATOM 661 N N . ASP A 1 93 ? 36.542 36.077 -2.731 1.00 9.70 93 ASP X N 1
ATOM 662 C CA . ASP A 1 93 ? 36.564 37.194 -3.660 1.00 9.40 93 ASP X CA 1
ATOM 663 C C . ASP A 1 93 ? 36.132 38.428 -2.924 1.00 9.36 93 ASP X C 1
ATOM 664 O O . ASP A 1 93 ? 35.652 38.372 -1.771 1.00 8.75 93 ASP X O 1
ATOM 669 N N . LEU A 1 94 ? 36.279 39.545 -3.597 1.00 9.31 94 LEU X N 1
ATOM 670 C CA . LEU A 1 94 ? 35.513 40.737 -3.212 1.00 9.71 94 LEU X CA 1
ATOM 671 C C . LEU A 1 94 ? 34.029 40.418 -3.110 1.00 10.71 94 LEU X C 1
ATOM 672 O O . LEU A 1 94 ? 33.483 39.717 -3.962 1.00 10.50 94 LEU X O 1
ATOM 677 N N . VAL A 1 95 ? 33.390 40.888 -2.049 1.00 9.53 95 VAL X N 1
ATOM 678 C CA . VAL A 1 95 ? 31.928 40.753 -1.976 1.00 10.22 95 VAL X CA 1
ATOM 679 C C . VAL A 1 95 ? 31.296 41.770 -2.944 1.00 11.05 95 VAL X C 1
ATOM 680 O O . VAL A 1 95 ? 31.934 42.731 -3.314 1.00 10.64 95 VAL X O 1
ATOM 684 N N . PRO A 1 96 ? 30.060 41.519 -3.398 1.00 11.09 96 PRO X N 1
ATOM 685 C CA . PRO A 1 96 ? 29.488 42.407 -4.430 1.00 12.18 96 PRO X CA 1
ATOM 686 C C . PRO A 1 96 ? 29.420 43.864 -4.016 1.00 12.25 96 PRO X C 1
ATOM 687 O O . PRO A 1 96 ? 29.634 44.732 -4.851 1.00 11.73 96 PRO X O 1
ATOM 691 N N . THR A 1 97 ? 29.129 44.132 -2.751 1.00 11.58 97 THR X N 1
ATOM 692 C CA . THR A 1 97 ? 29.010 45.517 -2.295 1.00 12.10 97 THR X CA 1
ATOM 693 C C . THR A 1 97 ? 30.345 46.272 -2.389 1.00 13.61 97 THR X C 1
ATOM 694 O O . THR A 1 97 ? 30.370 47.400 -2.878 1.00 15.30 97 THR X O 1
ATOM 698 N N . SER A 1 98 ? 31.452 45.650 -2.002 1.00 13.43 98 SER X N 1
ATOM 699 C CA . SER A 1 98 ? 32.731 46.324 -2.124 1.00 14.07 98 SER X CA 1
ATOM 700 C C . SER A 1 98 ? 33.205 46.385 -3.572 1.00 14.00 98 SER X C 1
ATOM 701 O O . SER A 1 98 ? 33.721 47.418 -4.003 1.00 15.39 98 SER X O 1
ATOM 704 N N . GLN A 1 99 ? 33.010 45.303 -4.320 1.00 14.09 99 GLN X N 1
ATOM 705 C CA . GLN A 1 99 ? 33.422 45.255 -5.718 1.00 15.81 99 GLN X CA 1
ATOM 706 C C . GLN A 1 99 ? 32.827 46.426 -6.498 1.00 15.00 99 GLN X C 1
ATOM 707 O O . GLN A 1 99 ? 33.514 47.114 -7.252 1.00 17.88 99 GLN X O 1
ATOM 713 N N . LYS A 1 100 ? 31.555 46.685 -6.271 1.00 12.84 100 LYS X N 1
ATOM 714 C CA . LYS A 1 100 ? 30.894 47.720 -7.044 1.00 11.63 100 LYS X CA 1
ATOM 715 C C . LYS A 1 100 ? 31.131 49.107 -6.466 1.00 11.91 100 LYS X C 1
ATOM 716 O O . LYS A 1 100 ? 31.365 50.051 -7.215 1.00 14.81 100 LYS X O 1
ATOM 722 N N . LEU A 1 101 ? 31.051 49.256 -5.157 1.00 12.48 101 LEU X N 1
ATOM 723 C CA . LEU A 1 101 ? 31.056 50.601 -4.584 1.00 12.58 101 LEU X CA 1
ATOM 724 C C . LEU A 1 101 ? 32.481 51.181 -4.479 1.00 13.20 101 LEU X C 1
ATOM 725 O O . LEU A 1 101 ? 32.652 52.396 -4.521 1.00 13.77 101 LEU X O 1
ATOM 730 N N . THR A 1 102 ? 33.514 50.349 -4.366 1.00 14.86 102 THR X N 1
ATOM 731 C CA . THR A 1 102 ? 34.868 50.904 -4.342 1.00 14.94 102 THR X CA 1
ATOM 732 C C . THR A 1 102 ? 35.246 51.519 -5.701 1.00 15.90 102 THR X C 1
ATOM 733 O O . THR A 1 102 ? 36.182 52.274 -5.768 1.00 16.40 102 THR X O 1
ATOM 737 N N . SER A 1 103 ? 34.503 51.210 -6.760 1.00 15.56 103 SER X N 1
ATOM 738 C CA . SER A 1 103 ? 34.753 51.818 -8.074 1.00 18.22 103 SER X CA 1
ATOM 739 C C . SER A 1 103 ? 34.590 53.365 -8.079 1.00 17.06 103 SER X C 1
ATOM 740 O O . SER A 1 103 ? 35.130 54.036 -8.968 1.00 20.41 103 SER X O 1
ATOM 743 N N . TYR A 1 104 ? 33.908 53.929 -7.087 1.00 15.44 104 TYR X N 1
ATOM 744 C CA . TYR A 1 104 ? 33.704 55.376 -6.969 1.00 15.41 104 TYR X CA 1
ATOM 745 C C . TYR A 1 104 ? 34.863 56.121 -6.285 1.00 15.24 104 TYR X C 1
ATOM 746 O O . TYR A 1 104 ? 34.914 57.343 -6.279 1.00 17.42 104 TYR X O 1
ATOM 755 N N . ASP A 1 105 ? 35.794 55.369 -5.708 1.00 15.57 105 ASP X N 1
ATOM 756 C CA . ASP A 1 105 ? 36.983 55.925 -5.107 1.00 16.42 105 ASP X CA 1
ATOM 757 C C . ASP A 1 105 ? 38.020 56.177 -6.198 1.00 17.19 105 ASP X C 1
ATOM 758 O O . ASP A 1 105 ? 38.453 55.250 -6.874 1.00 18.53 105 ASP X O 1
ATOM 763 N N . LEU A 1 106 ? 38.439 57.421 -6.359 1.00 17.08 106 LEU X N 1
ATOM 764 C CA . LEU A 1 106 ? 39.379 57.750 -7.418 1.00 18.26 106 LEU X CA 1
ATOM 765 C C . LEU A 1 106 ? 40.783 57.220 -7.213 1.00 18.79 106 LEU X C 1
ATOM 766 O O . LEU A 1 106 ? 41.575 57.178 -8.165 1.00 19.04 106 LEU X O 1
ATOM 771 N N . PHE A 1 107 ? 41.064 56.803 -5.976 1.00 18.08 107 PHE X N 1
ATOM 772 C CA . PHE A 1 107 ? 42.357 56.242 -5.587 1.00 18.70 107 PHE X CA 1
ATOM 773 C C . PHE A 1 107 ? 42.267 54.739 -5.428 1.00 21.69 107 PHE X C 1
ATOM 774 O O . PHE A 1 107 ? 43.218 54.106 -4.986 1.00 22.60 107 PHE X O 1
ATOM 782 N N . SER A 1 108 ? 41.127 54.181 -5.809 1.00 23.04 108 SER X N 1
ATOM 783 C CA . SER A 1 108 ? 41.019 52.717 -6.056 1.00 25.07 108 SER X CA 1
ATOM 784 C C . SER A 1 108 ? 41.291 51.889 -4.815 1.00 23.39 108 SER X C 1
ATOM 785 O O . SER A 1 108 ? 41.866 50.777 -4.907 1.00 22.93 108 SER X O 1
ATOM 788 N N . ALA A 1 109 ? 40.864 52.405 -3.673 1.00 21.67 109 ALA X N 1
ATOM 789 C CA . ALA A 1 109 ? 40.883 51.691 -2.424 1.00 21.78 109 ALA X CA 1
ATOM 790 C C . ALA A 1 109 ? 42.304 51.246 -2.096 1.00 20.52 109 ALA X C 1
ATOM 791 O O . ALA A 1 109 ? 42.485 50.272 -1.392 1.00 21.40 109 ALA X O 1
ATOM 793 N N . THR A 1 110 ? 43.306 51.992 -2.548 1.00 18.75 110 THR X N 1
ATOM 794 C CA . THR A 1 110 ? 44.694 51.673 -2.160 1.00 18.13 110 THR X CA 1
ATOM 795 C C . THR A 1 110 ? 45.511 52.946 -2.030 1.00 17.08 110 THR X C 1
ATOM 796 O O . THR A 1 110 ? 45.051 54.018 -2.417 1.00 17.25 110 THR X O 1
ATOM 800 N N . GLY A 1 111 ? 46.699 52.821 -1.445 1.00 16.32 111 GLY X N 1
ATOM 801 C CA . GLY A 1 111 ? 47.574 53.958 -1.250 1.00 16.61 111 GLY X CA 1
ATOM 802 C C . GLY A 1 111 ? 47.207 54.743 -0.005 1.00 16.29 111 GLY X C 1
ATOM 803 O O . GLY A 1 111 ? 46.349 54.327 0.787 1.00 15.92 111 GLY X O 1
ATOM 804 N N . ILE A 1 112 ? 47.846 55.894 0.198 1.00 18.05 112 ILE X N 1
ATOM 805 C CA . ILE A 1 112 ? 47.395 56.845 1.287 1.00 19.13 112 ILE X CA 1
ATOM 806 C C . ILE A 1 112 ? 46.087 57.626 0.950 1.00 19.16 112 ILE X C 1
ATOM 807 O O . ILE A 1 112 ? 45.388 58.234 1.785 1.00 23.15 112 ILE X O 1
ATOM 812 N N . GLY A 1 113 ? 45.759 57.735 -0.287 1.00 22.14 113 GLY X N 1
ATOM 813 C CA . GLY A 1 113 ? 44.643 58.583 -0.648 1.00 23.23 113 GLY X CA 1
ATOM 814 C C . GLY A 1 113 ? 43.228 58.084 -0.491 1.00 22.23 113 GLY X C 1
ATOM 815 O O . GLY A 1 113 ? 42.346 58.891 -0.669 1.00 23.25 113 GLY X O 1
ATOM 816 N N . PRO A 1 114 ? 42.954 56.798 -0.264 1.00 20.11 114 PRO X N 1
ATOM 817 C CA . PRO A 1 114 ? 41.655 56.290 -0.662 1.00 18.93 114 PRO X CA 1
ATOM 818 C C . PRO A 1 114 ? 40.608 56.521 0.409 1.00 16.42 114 PRO X C 1
ATOM 819 O O . PRO A 1 114 ? 40.885 56.860 1.552 1.00 16.37 114 PRO X O 1
ATOM 823 N N . PHE A 1 115 ? 39.395 56.308 -0.012 1.00 15.65 115 PHE X N 1
ATOM 824 C CA . PHE A 1 115 ? 38.253 56.268 0.903 1.00 15.41 115 PHE X CA 1
ATOM 825 C C . PHE A 1 115 ? 38.467 55.172 1.928 1.00 14.51 115 PHE X C 1
ATOM 826 O O . PHE A 1 115 ? 38.841 54.034 1.564 1.00 17.23 115 PHE X O 1
ATOM 834 N N . MET A 1 116 ? 38.226 55.489 3.197 1.00 13.35 116 MET X N 1
ATOM 835 C CA . MET A 1 116 ? 38.474 54.528 4.300 1.00 15.00 116 MET X CA 1
ATOM 836 C C . MET A 1 116 ? 37.198 53.891 4.839 1.00 13.86 116 MET X C 1
ATOM 837 O O . MET A 1 116 ? 37.232 53.266 5.886 1.00 14.60 116 MET X O 1
ATOM 842 N N . GLY A 1 117 ? 36.051 54.118 4.200 1.00 13.75 117 GLY X N 1
ATOM 843 C CA . GLY A 1 117 ? 34.796 53.585 4.731 1.00 13.76 117 GLY X CA 1
ATOM 844 C C . GLY A 1 117 ? 34.792 52.065 4.975 1.00 13.25 117 GLY X C 1
ATOM 845 O O . GLY A 1 117 ? 34.233 51.575 5.964 1.00 13.12 117 GLY X O 1
ATOM 846 N N . PHE A 1 118 ? 35.404 51.324 4.052 1.00 11.77 118 PHE X N 1
ATOM 847 C CA . PHE A 1 118 ? 35.494 49.847 4.175 1.00 11.60 118 PHE X CA 1
ATOM 848 C C . PHE A 1 118 ? 36.656 49.536 5.091 1.00 12.40 118 PHE X C 1
ATOM 849 O O . PHE A 1 118 ? 37.754 49.171 4.630 1.00 14.69 118 PHE X O 1
ATOM 857 N N . ARG A 1 119 ? 36.408 49.637 6.388 1.00 12.83 119 ARG X N 1
ATOM 858 C CA . ARG A 1 119 ? 37.422 49.348 7.400 1.00 13.54 119 ARG X CA 1
ATOM 859 C C . ARG A 1 119 ? 36.732 48.773 8.647 1.00 13.21 119 ARG X C 1
ATOM 860 O O . ARG A 1 119 ? 35.504 48.859 8.805 1.00 12.11 119 ARG X O 1
ATOM 868 N N . ASN A 1 120 ? 37.508 48.156 9.506 1.00 12.75 120 ASN X N 1
ATOM 869 C CA . ASN A 1 120 ? 37.010 47.563 10.739 1.00 12.49 120 ASN X CA 1
ATOM 870 C C . ASN A 1 120 ? 36.919 48.614 11.852 1.00 13.67 120 ASN X C 1
ATOM 871 O O . ASN A 1 120 ? 37.739 48.684 12.774 1.00 15.01 120 ASN X O 1
ATOM 876 N N . TRP A 1 121 ? 35.842 49.369 11.782 1.00 12.87 121 TRP X N 1
ATOM 877 C CA . TRP A 1 121 ? 35.615 50.494 12.674 1.00 13.07 121 TRP X CA 1
ATOM 878 C C . TRP A 1 121 ? 35.488 50.114 14.137 1.00 14.03 121 TRP X C 1
ATOM 879 O O . TRP A 1 121 ? 35.723 50.966 15.028 1.00 17.50 121 TRP X O 1
ATOM 890 N N . ALA A 1 122 ? 35.054 48.869 14.394 1.00 14.30 122 ALA X N 1
ATOM 891 C CA . ALA A 1 122 ? 34.700 48.419 15.750 1.00 14.33 122 ALA X CA 1
ATOM 892 C C . ALA A 1 122 ? 35.654 47.419 16.336 1.00 15.15 122 ALA X C 1
ATOM 893 O O . ALA A 1 122 ? 35.363 46.826 17.375 1.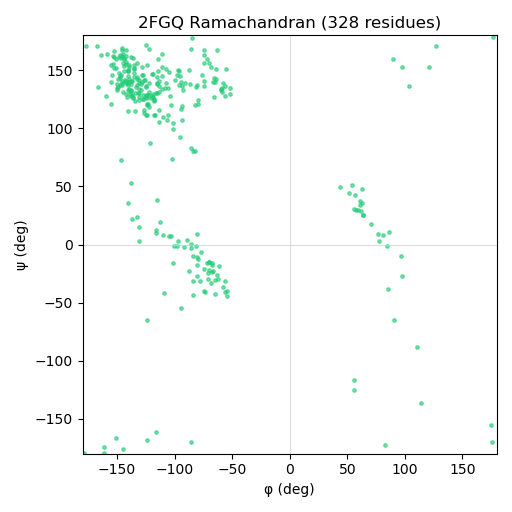00 15.78 122 ALA X O 1
ATOM 895 N N . ALA A 1 123 ? 36.771 47.191 15.666 1.00 15.85 123 ALA X N 1
ATOM 896 C CA . ALA A 1 123 ? 37.646 46.069 16.053 1.00 16.21 123 ALA X CA 1
ATOM 897 C C . ALA A 1 123 ? 36.886 44.741 16.177 1.00 15.70 123 ALA X C 1
ATOM 898 O O . ALA A 1 123 ? 37.094 43.917 17.097 1.00 15.95 123 ALA X O 1
ATOM 900 N N . GLY A 1 124 ? 36.022 44.496 15.197 1.00 15.17 124 GLY X N 1
ATOM 901 C CA . GLY A 1 124 ? 35.428 43.182 15.039 1.00 14.54 124 GLY X CA 1
ATOM 902 C C . GLY A 1 124 ? 36.484 42.096 14.912 1.00 13.58 124 GLY X C 1
ATOM 903 O O . GLY A 1 124 ? 37.601 42.320 14.424 1.00 13.66 124 GLY X O 1
ATOM 904 N N . GLN A 1 125 ? 36.107 40.912 15.353 1.00 13.72 125 GLN X N 1
ATOM 905 C CA . GLN A 1 125 ? 37.012 39.767 15.456 1.00 13.92 125 GLN X CA 1
ATOM 906 C C . GLN A 1 125 ? 36.961 38.775 14.280 1.00 14.65 125 GLN X C 1
ATOM 907 O O . GLN A 1 125 ? 37.653 37.723 14.296 1.00 17.51 125 GLN X O 1
ATOM 913 N N . GLY A 1 126 ? 36.150 39.091 13.278 1.00 14.96 126 GLY X N 1
ATOM 914 C CA . GLY A 1 126 ? 36.036 38.287 12.063 1.00 14.62 126 GLY X CA 1
ATOM 915 C C . GLY A 1 126 ? 37.251 38.458 11.158 1.00 16.13 126 GLY X C 1
ATOM 916 O O . GLY A 1 126 ? 38.025 39.374 11.333 1.00 18.08 126 GLY X O 1
ATOM 917 N N . ALA A 1 127 ? 37.368 37.595 10.167 1.00 16.22 127 ALA X N 1
ATOM 918 C CA . ALA A 1 127 ? 38.511 37.622 9.236 1.00 16.49 127 ALA X CA 1
ATOM 919 C C . ALA A 1 127 ? 38.445 38.828 8.307 1.00 15.18 127 ALA X C 1
ATOM 920 O O . ALA A 1 127 ? 39.490 39.353 7.890 1.00 16.26 127 ALA X O 1
ATOM 922 N N . ASP A 1 128 ? 37.227 39.297 8.009 1.00 14.19 128 ASP X N 1
ATOM 923 C CA . ASP A 1 128 ? 37.040 40.322 6.982 1.00 12.86 128 ASP X CA 1
ATOM 924 C C . ASP A 1 128 ? 36.028 41.378 7.436 1.00 13.07 128 ASP X C 1
ATOM 925 O O . ASP A 1 128 ? 35.079 41.727 6.727 1.00 13.20 128 ASP X O 1
ATOM 930 N N . ASP A 1 129 ? 36.291 41.923 8.618 1.00 12.61 129 ASP X N 1
ATOM 931 C CA . ASP A 1 129 ? 35.407 42.966 9.176 1.00 12.92 129 ASP X CA 1
ATOM 932 C C . ASP A 1 129 ? 35.663 44.338 8.615 1.00 12.62 129 ASP X C 1
ATOM 933 O O . ASP A 1 129 ? 35.081 45.322 9.094 1.00 13.70 129 ASP X O 1
ATOM 938 N N . ASN A 1 130 ? 36.494 44.427 7.578 1.00 12.37 130 ASN X N 1
ATOM 939 C CA . ASN A 1 130 ? 36.506 45.627 6.750 1.00 11.86 130 ASN X CA 1
ATOM 940 C C . ASN A 1 130 ? 35.452 45.616 5.633 1.00 11.60 130 ASN X C 1
ATOM 941 O O . ASN A 1 130 ? 35.325 46.590 4.907 1.00 12.01 130 ASN X O 1
ATOM 946 N N . GLY A 1 131 ? 34.704 44.531 5.507 1.00 11.49 131 GLY X N 1
ATOM 947 C CA . GLY A 1 131 ? 33.641 44.445 4.527 1.00 11.23 131 GLY X CA 1
ATOM 948 C C . GLY A 1 131 ? 34.079 44.345 3.086 1.00 10.79 131 GLY X C 1
ATOM 949 O O . GLY A 1 131 ? 33.280 44.569 2.175 1.00 12.41 131 GLY X O 1
ATOM 950 N N . ILE A 1 132 ? 35.350 43.981 2.850 1.00 9.38 132 ILE X N 1
ATOM 951 C CA . ILE A 1 132 ? 35.883 43.987 1.488 1.00 8.97 132 ILE X CA 1
ATOM 952 C C . ILE A 1 132 ? 35.776 42.597 0.780 1.00 9.55 132 ILE X C 1
ATOM 953 O O . ILE A 1 132 ? 35.218 42.504 -0.305 1.00 10.62 132 ILE X O 1
ATOM 958 N N . ARG A 1 133 ? 36.310 41.541 1.383 1.00 10.18 133 ARG X N 1
ATOM 959 C CA . ARG A 1 133 ? 36.243 40.215 0.824 1.00 9.82 133 ARG X CA 1
ATOM 960 C C . ARG A 1 133 ? 35.558 39.252 1.800 1.00 10.50 133 ARG X C 1
ATOM 961 O O . ARG A 1 133 ? 35.395 39.575 2.974 1.00 10.63 133 ARG X O 1
ATOM 969 N N . ALA A 1 134 ? 35.211 38.068 1.316 1.00 9.95 134 ALA X N 1
ATOM 970 C CA . ALA A 1 134 ? 34.701 37.006 2.164 1.00 9.89 134 ALA X CA 1
ATOM 971 C C . ALA A 1 134 ? 35.214 35.647 1.734 1.00 9.03 134 ALA X C 1
ATOM 972 O O . ALA A 1 134 ? 35.252 35.360 0.537 1.00 10.04 134 ALA X O 1
ATOM 974 N N . ASN A 1 135 ? 35.530 34.814 2.718 1.00 9.49 135 ASN X N 1
ATOM 975 C CA . ASN A 1 135 ? 35.657 33.368 2.505 1.00 9.70 135 ASN X CA 1
ATOM 976 C C . ASN A 1 135 ? 34.295 32.751 2.243 1.00 9.97 135 ASN X C 1
ATOM 977 O O . ASN A 1 135 ? 33.259 33.282 2.651 1.00 11.03 135 ASN X O 1
ATOM 982 N N . ASN A 1 136 ? 34.318 31.614 1.574 1.00 9.33 136 ASN X N 1
ATOM 983 C CA . ASN A 1 136 ? 33.124 30.753 1.469 1.00 9.01 136 ASN X CA 1
ATOM 984 C C . ASN A 1 136 ? 31.985 31.466 0.775 1.00 8.80 136 ASN X C 1
ATOM 985 O O . ASN A 1 136 ? 30.803 31.222 1.083 1.00 10.02 136 ASN X O 1
ATOM 990 N N . LEU A 1 137 ? 32.335 32.262 -0.234 1.00 9.57 137 LEU X N 1
ATOM 991 C CA . LEU A 1 137 ? 31.404 33.145 -0.934 1.00 9.46 137 LEU X CA 1
ATOM 992 C C . LEU A 1 137 ? 30.825 32.540 -2.236 1.00 9.64 137 LEU X C 1
ATOM 993 O O . LEU A 1 137 ? 31.536 31.924 -3.041 1.00 9.72 137 LEU X O 1
ATOM 998 N N . ILE A 1 138 ? 29.524 32.745 -2.419 1.00 9.80 138 ILE X N 1
ATOM 999 C CA . ILE A 1 138 ? 28.855 32.501 -3.692 1.00 10.10 138 ILE X CA 1
ATOM 1000 C C . ILE A 1 138 ? 28.270 33.812 -4.128 1.00 10.32 138 ILE X C 1
ATOM 1001 O O . ILE A 1 138 ? 27.557 34.440 -3.337 1.00 12.58 138 ILE X O 1
ATOM 1006 N N . SER A 1 139 ? 28.578 34.221 -5.358 1.00 11.49 139 SER X N 1
ATOM 1007 C CA . SER A 1 139 ? 28.013 35.463 -5.869 1.00 12.23 139 SER X CA 1
ATOM 1008 C C . SER A 1 139 ? 27.361 35.257 -7.213 1.00 12.49 139 SER X C 1
ATOM 1009 O O . SER A 1 139 ? 27.713 34.333 -7.968 1.00 13.17 139 SER X O 1
ATOM 1012 N N . TYR A 1 140 ? 26.382 36.104 -7.474 1.00 12.84 140 TYR X N 1
ATOM 1013 C CA . TYR A 1 140 ? 25.667 36.134 -8.741 1.00 11.56 140 TYR X CA 1
ATOM 1014 C C . TYR A 1 140 ? 25.638 37.583 -9.219 1.00 10.98 140 TYR X C 1
ATOM 1015 O O . TYR A 1 140 ? 25.209 38.472 -8.491 1.00 12.24 140 TYR X O 1
ATOM 1024 N N . TYR A 1 141 ? 26.079 37.788 -10.447 1.00 10.97 141 TYR X N 1
ATOM 1025 C CA . TYR A 1 141 ? 26.076 39.082 -11.138 1.00 11.52 141 TYR X CA 1
ATOM 1026 C C . TYR A 1 141 ? 25.203 38.986 -12.374 1.00 12.87 141 TYR X C 1
ATOM 1027 O O . TYR A 1 141 ? 25.372 38.107 -13.224 1.00 13.24 141 TYR X O 1
ATOM 1036 N N . THR A 1 142 ? 24.227 39.879 -12.451 1.00 12.91 142 THR X N 1
ATOM 1037 C CA . THR A 1 142 ? 23.351 39.924 -13.622 1.00 13.88 142 THR X CA 1
ATOM 1038 C C . THR A 1 142 ? 24.061 40.519 -14.804 1.00 13.23 142 THR X C 1
ATOM 1039 O O . THR A 1 142 ? 25.062 41.234 -14.655 1.00 14.82 142 THR X O 1
ATOM 1043 N N . PRO A 1 143 ? 23.521 40.305 -15.997 1.00 14.21 143 PRO X N 1
ATOM 1044 C CA . PRO A 1 143 ? 23.924 41.131 -17.127 1.00 15.16 143 PRO X CA 1
ATOM 1045 C C . PRO A 1 143 ? 23.518 42.608 -16.867 1.00 14.86 143 PRO X C 1
ATOM 1046 O O . PRO A 1 143 ? 22.768 42.956 -15.932 1.00 15.40 143 PRO X O 1
ATOM 1050 N N . ASN A 1 144 ? 24.060 43.476 -17.693 1.00 14.50 144 ASN X N 1
ATOM 1051 C CA . ASN A 1 144 ? 23.621 44.884 -17.730 1.00 14.24 144 ASN X CA 1
ATOM 1052 C C . ASN A 1 144 ? 22.561 44.958 -18.840 1.00 14.50 144 ASN X C 1
ATOM 1053 O O . ASN A 1 144 ? 22.878 44.716 -20.011 1.00 15.67 144 ASN X O 1
ATOM 1058 N N . PHE A 1 145 ? 21.333 45.294 -18.466 1.00 14.88 145 PHE X N 1
ATOM 1059 C CA . PHE A 1 145 ? 20.214 45.472 -19.419 1.00 16.44 145 PHE X CA 1
ATOM 1060 C C . PHE A 1 145 ? 19.757 46.913 -19.354 1.00 15.95 145 PHE X C 1
ATOM 1061 O O . PHE A 1 145 ? 19.219 47.382 -18.331 1.00 17.19 145 PHE X O 1
ATOM 1069 N N . GLY A 1 146 ? 20.003 47.640 -20.431 1.00 16.04 146 GLY X N 1
ATOM 1070 C CA . GLY A 1 146 ? 19.571 49.013 -20.524 1.00 15.57 146 GLY X CA 1
ATOM 1071 C C . GLY A 1 146 ? 20.199 49.895 -19.466 1.00 15.39 146 GLY X C 1
ATOM 1072 O O . GLY A 1 146 ? 19.614 50.895 -19.104 1.00 15.81 146 GLY X O 1
ATOM 1073 N N . GLY A 1 147 ? 21.408 49.541 -19.007 1.00 14.61 147 GLY X N 1
ATOM 1074 C CA . GLY A 1 147 ? 22.119 50.237 -17.950 1.00 13.56 147 GLY X CA 1
ATOM 1075 C C . GLY A 1 147 ? 21.975 49.607 -16.568 1.00 13.24 147 GLY X C 1
ATOM 1076 O O . GLY A 1 147 ? 22.851 49.746 -15.718 1.00 12.60 147 GLY X O 1
ATOM 1077 N N . PHE A 1 148 ? 20.878 48.913 -16.325 1.00 12.55 148 PHE X N 1
ATOM 1078 C CA . PHE A 1 148 ? 20.587 48.358 -15.010 1.00 12.86 148 PHE X CA 1
ATOM 1079 C C . PHE A 1 148 ? 21.338 47.071 -14.789 1.00 13.34 148 PHE X C 1
ATOM 1080 O O . PHE A 1 148 ? 21.382 46.207 -15.655 1.00 13.94 148 PHE X O 1
ATOM 1088 N N . ASN A 1 149 ? 21.884 46.943 -13.583 1.00 12.41 149 ASN X N 1
ATOM 1089 C CA . ASN A 1 149 ? 22.685 45.762 -13.270 1.00 12.36 149 ASN X CA 1
ATOM 1090 C C . ASN A 1 149 ? 22.672 45.554 -11.764 1.00 13.03 149 ASN X C 1
ATOM 1091 O O . ASN A 1 149 ? 22.481 46.484 -11.009 1.00 12.80 149 ASN X O 1
ATOM 1096 N N . ALA A 1 150 ? 22.881 44.314 -11.342 1.00 12.40 150 ALA X N 1
ATOM 1097 C CA . ALA A 1 150 ? 22.838 43.992 -9.914 1.00 12.29 150 ALA X CA 1
ATOM 1098 C C . ALA A 1 150 ? 23.784 42.857 -9.587 1.00 11.40 150 ALA X C 1
ATOM 1099 O O . ALA A 1 150 ? 24.204 42.101 -10.452 1.00 12.23 150 ALA X O 1
ATOM 1101 N N . GLY A 1 151 ? 24.103 42.756 -8.309 1.00 11.65 151 GLY X N 1
ATOM 1102 C CA . GLY A 1 151 ? 24.973 41.699 -7.813 1.00 11.54 151 GLY X CA 1
ATOM 1103 C C . GLY A 1 151 ? 24.551 41.292 -6.411 1.00 11.37 151 GLY X C 1
ATOM 1104 O O . GLY A 1 151 ? 24.030 42.119 -5.643 1.00 12.65 151 GLY X O 1
ATOM 1105 N N . PHE A 1 152 ? 24.715 39.999 -6.105 1.00 11.48 152 PHE X N 1
ATOM 1106 C CA . PHE A 1 152 ? 24.244 39.421 -4.869 1.00 12.77 152 PHE X CA 1
ATOM 1107 C C . PHE A 1 152 ? 25.244 38.374 -4.387 1.00 10.97 152 PHE X C 1
ATOM 1108 O O . PHE A 1 152 ? 25.804 37.649 -5.178 1.00 13.13 152 PHE X O 1
ATOM 1116 N N . GLY A 1 153 ? 25.447 38.324 -3.080 1.00 10.60 153 GLY X N 1
ATOM 1117 C CA . GLY A 1 153 ? 26.380 37.364 -2.512 1.00 11.05 153 GLY X CA 1
ATOM 1118 C C . GLY A 1 153 ? 25.912 36.825 -1.186 1.00 10.30 153 GLY X C 1
ATOM 1119 O O . GLY A 1 153 ? 25.217 37.503 -0.426 1.00 11.12 153 GLY X O 1
ATOM 1120 N N . TYR A 1 154 ? 26.305 35.586 -0.929 1.00 10.86 154 TYR X N 1
ATOM 1121 C CA . TYR A 1 154 ? 26.092 34.891 0.326 1.00 10.74 154 TYR X CA 1
ATOM 1122 C C . TYR A 1 154 ? 27.410 34.190 0.668 1.00 10.47 154 TYR X C 1
ATOM 1123 O O . TYR A 1 154 ? 27.917 33.475 -0.140 1.00 10.73 154 TYR X O 1
ATOM 1132 N N . ALA A 1 155 ? 27.909 34.417 1.859 1.00 9.50 155 ALA X N 1
ATOM 1133 C CA . ALA A 1 155 ? 29.086 33.685 2.340 1.00 8.80 155 ALA X CA 1
ATOM 1134 C C . ALA A 1 155 ? 28.676 32.925 3.569 1.00 9.99 155 ALA X C 1
ATOM 1135 O O . ALA A 1 155 ? 28.132 33.478 4.506 1.00 10.98 155 ALA X O 1
ATOM 1137 N N . PHE A 1 156 ? 29.003 31.644 3.571 1.00 10.26 156 PHE X N 1
ATOM 1138 C CA . PHE A 1 156 ? 28.717 30.765 4.671 1.00 10.53 156 PHE X CA 1
ATOM 1139 C C . PHE A 1 156 ? 29.641 31.001 5.878 1.00 11.04 156 PHE X C 1
ATOM 1140 O O . PHE A 1 156 ? 30.851 31.114 5.750 1.00 13.22 156 PHE X O 1
ATOM 1148 N N . ASP A 1 157 ? 29.061 31.003 7.058 1.00 12.68 157 ASP X N 1
ATOM 1149 C CA . ASP A 1 157 ? 29.806 31.087 8.296 1.00 12.22 157 ASP X CA 1
ATOM 1150 C C . ASP A 1 157 ? 30.457 29.794 8.716 1.00 12.53 157 ASP X C 1
ATOM 1151 O O . ASP A 1 157 ? 31.506 29.822 9.360 1.00 13.17 157 ASP X O 1
ATOM 1156 N N . GLU A 1 158 ? 29.829 28.691 8.364 1.00 11.52 158 GLU X N 1
ATOM 1157 C CA . GLU A 1 158 ? 30.360 27.355 8.686 1.00 12.45 158 GLU X CA 1
ATOM 1158 C C . GLU A 1 158 ? 30.525 27.149 10.198 1.00 13.01 158 GLU X C 1
ATOM 1159 O O . GLU A 1 158 ? 31.412 26.425 10.669 1.00 15.37 158 GLU X O 1
ATOM 1165 N N . LYS A 1 159 ? 29.670 27.827 10.943 1.00 14.13 159 LYS X N 1
ATOM 1166 C CA . LYS A 1 159 ? 29.611 27.724 12.407 1.00 14.36 159 LYS X CA 1
ATOM 1167 C C . LYS A 1 159 ? 30.890 28.207 13.083 1.00 14.86 159 LYS X C 1
ATOM 1168 O O . LYS A 1 159 ? 31.185 27.819 14.217 1.00 15.66 159 LYS X O 1
ATOM 1174 N N . GLN A 1 160 ? 31.633 29.085 12.419 1.00 14.65 160 GLN X N 1
ATOM 1175 C CA . GLN A 1 160 ? 32.773 29.723 13.052 1.00 13.57 160 GLN X CA 1
ATOM 1176 C C . GLN A 1 160 ? 32.274 30.423 14.335 1.00 14.21 160 GLN X C 1
ATOM 1177 O O . GLN A 1 160 ? 31.336 31.200 14.312 1.00 13.47 160 GLN X O 1
ATOM 1183 N N . THR A 1 161 ? 32.917 30.145 15.451 1.00 14.98 161 THR X N 1
ATOM 1184 C CA . THR A 1 161 ? 32.457 30.571 16.743 1.00 15.65 161 THR X CA 1
ATOM 1185 C C . THR A 1 161 ? 33.514 31.373 17.466 1.00 15.88 161 THR X C 1
ATOM 1186 O O . THR A 1 161 ? 34.659 30.932 17.634 1.00 16.13 161 THR X O 1
ATOM 1190 N N . ILE A 1 162 ? 33.128 32.574 17.893 1.00 14.84 162 ILE X N 1
ATOM 1191 C CA . ILE A 1 162 ? 33.945 33.428 18.743 1.00 15.30 162 ILE X CA 1
ATOM 1192 C C . ILE A 1 162 ? 33.010 33.931 19.831 1.00 15.23 162 ILE X C 1
ATOM 1193 O O . ILE A 1 162 ? 32.058 34.696 19.573 1.00 14.55 162 ILE X O 1
ATOM 1198 N N . GLY A 1 163 ? 33.292 33.521 21.064 1.00 15.42 163 GLY X N 1
ATOM 1199 C CA . GLY A 1 163 ? 32.465 33.917 22.182 1.00 15.36 163 GLY X CA 1
ATOM 1200 C C . GLY A 1 163 ? 31.015 33.529 21.947 1.00 15.60 163 GLY X C 1
ATOM 1201 O O . GLY A 1 163 ? 30.740 32.377 21.618 1.00 15.76 163 GLY X O 1
ATOM 1202 N N . THR A 1 164 ? 30.091 34.488 22.039 1.00 15.44 164 THR X N 1
ATOM 1203 C CA . THR A 1 164 ? 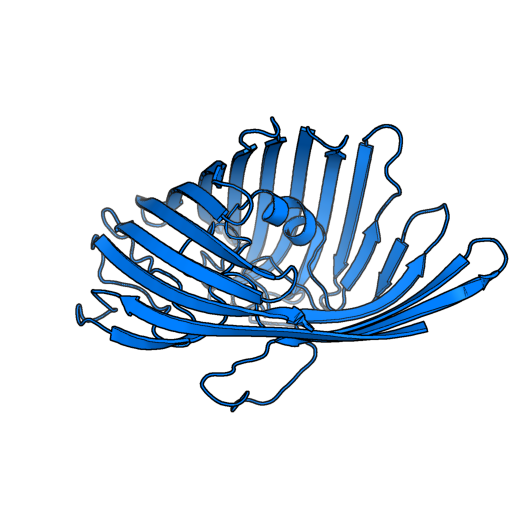28.668 34.175 21.866 1.00 15.29 164 THR X CA 1
ATOM 1204 C C . THR A 1 164 ? 28.196 34.193 20.413 1.00 15.70 164 THR X C 1
ATOM 1205 O O . THR A 1 164 ? 27.033 33.952 20.151 1.00 17.06 164 THR X O 1
ATOM 1209 N N . ALA A 1 165 ? 29.098 34.478 19.478 1.00 15.10 165 ALA X N 1
ATOM 1210 C CA . ALA A 1 165 ? 28.779 34.451 18.053 1.00 15.54 165 ALA X CA 1
ATOM 1211 C C . ALA A 1 165 ? 29.130 33.082 17.475 1.00 14.75 165 ALA X C 1
ATOM 1212 O O . ALA A 1 165 ? 30.276 32.688 17.555 1.00 16.72 165 ALA X O 1
ATOM 1214 N N . ASP A 1 166 ? 28.137 32.370 16.938 1.00 14.64 166 ASP X N 1
ATOM 1215 C CA . ASP A 1 166 ? 28.341 31.060 16.311 1.00 15.44 166 ASP X CA 1
ATOM 1216 C C . ASP A 1 166 ? 28.100 31.064 14.811 1.00 14.82 166 ASP X C 1
ATOM 1217 O O . ASP A 1 166 ? 27.949 30.007 14.186 1.00 15.51 166 ASP X O 1
ATOM 1222 N N . SER A 1 167 ? 28.139 32.251 14.215 1.00 13.72 167 SER X N 1
ATOM 1223 C CA . SER A 1 167 ? 28.017 32.385 12.767 1.00 14.06 167 SER X CA 1
ATOM 1224 C C . SER A 1 167 ? 28.957 33.454 12.224 1.00 13.25 167 SER X C 1
ATOM 1225 O O . SER A 1 167 ? 28.654 34.136 11.230 1.00 13.49 167 SER X O 1
ATOM 1228 N N . VAL A 1 168 ? 30.129 33.551 12.836 1.00 12.42 168 VAL X N 1
ATOM 1229 C CA . VAL A 1 168 ? 31.115 34.557 12.449 1.00 12.53 168 VAL X CA 1
ATOM 1230 C C . VAL A 1 168 ? 31.499 34.368 10.979 1.00 11.97 168 VAL X C 1
ATOM 1231 O O . VAL A 1 168 ? 31.742 33.242 10.547 1.00 12.64 168 VAL X O 1
ATOM 1235 N N . GLY A 1 169 ? 31.524 35.464 10.221 1.00 10.52 169 GLY X N 1
ATOM 1236 C CA . GLY A 1 169 ? 31.935 35.450 8.837 1.00 11.87 169 GLY X CA 1
ATOM 1237 C C . GLY A 1 169 ? 30.821 35.361 7.825 1.00 11.84 169 GLY X C 1
ATOM 1238 O O . GLY A 1 169 ? 31.046 35.526 6.628 1.00 11.96 169 GLY X O 1
ATOM 1239 N N . ARG A 1 170 ? 29.600 35.110 8.269 1.00 13.06 170 ARG X N 1
ATOM 1240 C CA . ARG A 1 170 ? 28.479 35.123 7.350 1.00 12.41 170 ARG X CA 1
ATOM 1241 C C . ARG A 1 170 ? 28.390 36.490 6.679 1.00 12.42 170 ARG X C 1
ATOM 1242 O O . ARG A 1 170 ? 28.564 37.505 7.327 1.00 12.74 170 ARG X O 1
ATOM 1250 N N . TYR A 1 171 ? 28.100 36.476 5.390 1.00 10.83 171 TYR X N 1
ATOM 1251 C CA . TYR A 1 171 ? 27.819 37.680 4.592 1.00 10.46 171 TYR X CA 1
ATOM 1252 C C . TYR A 1 171 ? 26.561 37.465 3.819 1.00 11.01 171 TYR X C 1
ATOM 1253 O O . TYR A 1 171 ? 26.377 36.427 3.202 1.00 10.72 171 TYR X O 1
ATOM 1262 N N . ILE A 1 172 ? 25.695 38.466 3.840 1.00 10.61 172 ILE X N 1
ATOM 1263 C CA . ILE A 1 172 ? 24.553 38.507 2.917 1.00 11.78 172 ILE X CA 1
ATOM 1264 C C . ILE A 1 172 ? 24.470 39.936 2.397 1.00 11.07 172 ILE X C 1
ATOM 1265 O O . ILE A 1 172 ? 24.457 40.871 3.183 1.00 11.86 172 ILE X O 1
ATOM 1270 N N . GLY A 1 173 ? 24.459 40.128 1.100 1.00 10.34 173 GLY X N 1
ATOM 1271 C CA . GLY A 1 173 ? 24.488 41.493 0.621 1.00 10.73 173 GLY X CA 1
ATOM 1272 C C . GLY A 1 173 ? 24.391 41.565 -0.873 1.00 11.10 173 GLY X C 1
ATOM 1273 O O . GLY A 1 173 ? 24.437 40.573 -1.573 1.00 12.11 173 GLY X O 1
ATOM 1274 N N . GLY A 1 174 ? 24.216 42.777 -1.366 1.00 11.58 174 GLY X N 1
ATOM 1275 C CA . GLY A 1 174 ? 24.106 42.971 -2.781 1.00 11.86 174 GLY X CA 1
ATOM 1276 C C . GLY A 1 174 ? 23.938 44.428 -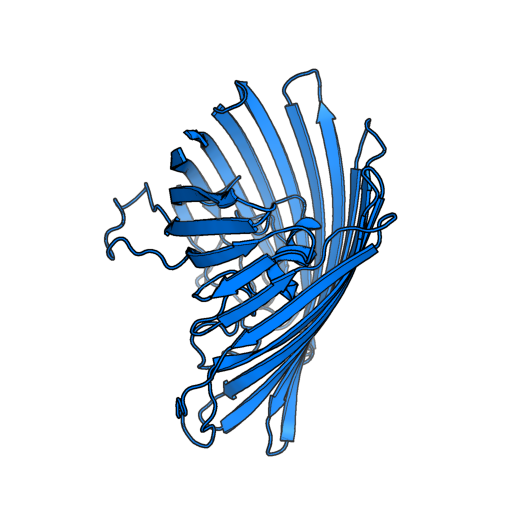3.123 1.00 11.67 174 GLY X C 1
ATOM 1277 O O . GLY A 1 174 ? 23.909 45.289 -2.246 1.00 12.22 174 GLY X O 1
ATOM 1278 N N . TYR A 1 175 ? 23.817 44.677 -4.416 1.00 11.70 175 TYR X N 1
ATOM 1279 C CA . TYR A 1 175 ? 23.626 46.025 -4.908 1.00 11.08 175 TYR X CA 1
ATOM 1280 C C . TYR A 1 175 ? 22.724 46.030 -6.126 1.00 11.55 175 TYR X C 1
ATOM 1281 O O . TYR A 1 175 ? 22.575 45.048 -6.828 1.00 11.83 175 TYR X O 1
ATOM 1290 N N . VAL A 1 176 ? 22.114 47.185 -6.329 1.00 12.23 176 VAL X N 1
ATOM 1291 C CA . VAL A 1 176 ? 21.500 47.552 -7.594 1.00 12.82 176 VAL X CA 1
ATOM 1292 C C . VAL A 1 176 ? 22.210 48.798 -8.127 1.00 11.98 176 VAL X C 1
ATOM 1293 O O . VAL A 1 176 ? 22.680 49.648 -7.367 1.00 12.71 176 VAL X O 1
ATOM 1297 N N . ALA A 1 177 ? 22.305 48.890 -9.444 1.00 11.67 177 ALA X N 1
ATOM 1298 C CA . ALA A 1 177 ? 23.050 49.946 -10.082 1.00 12.02 177 ALA X CA 1
ATOM 1299 C C . ALA A 1 177 ? 22.535 50.267 -11.475 1.00 12.21 177 ALA X C 1
ATOM 1300 O O . ALA A 1 177 ? 21.775 49.487 -12.081 1.00 12.14 177 ALA X O 1
ATOM 1302 N N . TYR A 1 178 ? 22.931 51.445 -11.920 1.00 13.21 178 TYR X N 1
ATOM 1303 C CA . TYR A 1 178 ? 22.732 51.915 -13.285 1.00 12.68 178 TYR X CA 1
ATOM 1304 C C . TYR A 1 178 ? 24.106 52.358 -13.801 1.00 13.22 178 TYR X C 1
ATOM 1305 O O . TYR A 1 178 ? 24.755 53.210 -13.182 1.00 13.98 178 TYR X O 1
ATOM 1314 N N . ASP A 1 179 ? 24.527 51.803 -14.937 1.00 12.88 179 ASP X N 1
ATOM 1315 C CA . ASP A 1 179 ? 25.796 52.119 -15.564 1.00 14.05 179 ASP X CA 1
ATOM 1316 C C . ASP A 1 179 ? 25.580 52.175 -17.052 1.00 14.17 179 ASP X C 1
ATOM 1317 O O . ASP A 1 179 ? 25.272 51.152 -17.663 1.00 14.93 179 ASP X O 1
ATOM 1322 N N . ASN A 1 180 ? 25.753 53.355 -17.628 1.00 13.92 180 ASN X N 1
ATOM 1323 C CA . ASN A 1 180 ? 25.600 53.524 -19.069 1.00 14.16 180 ASN X CA 1
ATOM 1324 C C . ASN A 1 180 ? 26.862 53.941 -19.831 1.00 15.16 180 ASN X C 1
ATOM 1325 O O . ASN A 1 180 ? 26.776 54.281 -21.020 1.00 16.56 180 ASN X O 1
ATOM 1330 N N . GLY A 1 181 ? 28.014 53.904 -19.159 1.00 16.15 181 GLY X N 1
ATOM 1331 C CA . GLY A 1 181 ? 29.246 54.467 -19.670 1.00 16.65 181 GLY X CA 1
ATOM 1332 C C . GLY A 1 181 ? 29.638 55.714 -18.871 1.00 16.97 181 GLY X C 1
ATOM 1333 O O . GLY A 1 181 ? 30.373 55.607 -17.884 1.00 17.76 181 GLY X O 1
ATOM 1334 N N . PRO A 1 182 ? 29.163 56.891 -19.261 1.00 16.72 182 PRO X N 1
ATOM 1335 C CA . PRO A 1 182 ? 29.519 58.120 -18.527 1.00 16.50 182 PRO X CA 1
ATOM 1336 C C . PRO A 1 182 ? 28.930 58.231 -17.125 1.00 15.64 182 PRO X C 1
ATOM 1337 O O . PRO A 1 182 ? 29.532 58.800 -16.242 1.00 15.39 182 PRO X O 1
ATOM 1341 N N . LEU A 1 183 ? 27.736 57.684 -16.938 1.00 14.34 183 LEU X N 1
ATOM 1342 C CA . LEU A 1 183 ? 27.017 57.768 -15.677 1.00 14.21 183 LEU X CA 1
ATOM 1343 C C . LEU A 1 183 ? 26.999 56.422 -14.967 1.00 14.11 183 LEU X C 1
ATOM 1344 O O . LEU A 1 183 ? 26.734 55.388 -15.560 1.00 14.82 183 LEU X O 1
ATOM 1349 N N . SER A 1 184 ? 27.275 56.475 -13.677 1.00 14.32 184 SER X N 1
ATOM 1350 C CA . SER A 1 184 ? 27.243 55.300 -12.813 1.00 13.38 184 SER X CA 1
ATOM 1351 C C . SER A 1 184 ? 26.644 55.680 -11.478 1.00 13.65 184 SER X C 1
ATOM 1352 O O . SER A 1 184 ? 27.022 56.705 -10.899 1.00 14.72 184 SER X O 1
ATOM 1355 N N . ALA A 1 185 ? 25.714 54.863 -10.992 1.00 13.30 185 ALA X N 1
ATOM 1356 C CA . ALA A 1 185 ? 25.204 55.037 -9.639 1.00 13.56 185 ALA X CA 1
ATOM 1357 C C . ALA A 1 185 ? 24.853 53.663 -9.071 1.00 12.92 185 ALA X C 1
ATOM 1358 O O . ALA A 1 185 ? 24.338 52.820 -9.780 1.00 14.33 185 ALA X O 1
ATOM 1360 N N . SER A 1 186 ? 25.102 53.478 -7.787 1.00 12.89 186 SER X N 1
ATOM 1361 C CA . SER A 1 186 ? 24.892 52.185 -7.158 1.00 12.19 186 SER X CA 1
ATOM 1362 C C . SER A 1 186 ? 24.462 52.343 -5.717 1.00 11.92 186 SER X C 1
ATOM 1363 O O . SER A 1 186 ? 24.958 53.223 -5.019 1.00 13.14 186 SER X O 1
ATOM 1366 N N . LEU A 1 187 ? 23.596 51.433 -5.277 1.00 11.33 187 LEU X N 1
ATOM 1367 C CA . LEU A 1 187 ? 23.186 51.316 -3.889 1.00 11.53 187 LEU X CA 1
ATOM 1368 C C . LEU A 1 187 ? 23.491 49.902 -3.416 1.00 11.53 187 LEU X C 1
ATOM 1369 O O . LEU A 1 187 ? 23.007 48.940 -3.995 1.00 12.99 187 LEU X O 1
ATOM 1374 N N . GLY A 1 188 ? 24.320 49.805 -2.372 1.00 11.86 188 GLY X N 1
ATOM 1375 C CA . GLY A 1 188 ? 24.699 48.541 -1.779 1.00 11.18 188 GLY X CA 1
ATOM 1376 C C . GLY A 1 188 ? 24.189 48.406 -0.351 1.00 11.48 188 GLY X C 1
ATOM 1377 O O . GLY A 1 188 ? 24.136 49.369 0.406 1.00 11.99 188 GLY X O 1
ATOM 1378 N N . LEU A 1 189 ? 23.821 47.189 0.007 1.00 10.13 189 LEU X N 1
ATOM 1379 C CA . LEU A 1 189 ? 23.368 46.858 1.359 1.00 11.74 189 LEU X CA 1
ATOM 1380 C C . LEU A 1 189 ? 23.972 45.495 1.732 1.00 11.42 189 LEU X C 1
ATOM 1381 O O . LEU A 1 189 ? 23.949 44.560 0.937 1.00 11.27 189 LEU X O 1
ATOM 1386 N N . ALA A 1 190 ? 24.515 45.406 2.943 1.00 11.16 190 ALA X N 1
ATOM 1387 C CA . ALA A 1 190 ? 25.104 44.161 3.399 1.00 10.45 190 ALA X CA 1
ATOM 1388 C C . ALA A 1 190 ? 25.026 44.002 4.906 1.00 10.63 190 ALA X C 1
ATOM 1389 O O . ALA A 1 190 ? 25.051 44.961 5.657 1.00 10.96 190 ALA X O 1
ATOM 1391 N N . GLN A 1 191 ? 24.982 42.772 5.333 1.00 11.13 191 GLN X N 1
ATOM 1392 C CA . GLN A 1 191 ? 25.110 42.408 6.742 1.00 11.44 191 GLN X CA 1
ATOM 1393 C C . GLN A 1 191 ? 26.141 41.278 6.877 1.00 11.40 191 GLN X C 1
ATOM 1394 O O . GLN A 1 191 ? 26.058 40.288 6.167 1.00 11.57 191 GLN X O 1
ATOM 1400 N N . GLN A 1 192 ? 27.078 41.467 7.796 1.00 11.11 192 GLN X N 1
ATOM 1401 C CA . GLN A 1 192 ? 27.986 40.392 8.216 1.00 10.57 192 GLN X CA 1
ATOM 1402 C C . GLN A 1 192 ? 27.727 40.049 9.668 1.00 12.00 192 GLN X C 1
ATOM 1403 O O . GLN A 1 192 ? 27.311 40.894 10.456 1.00 13.66 192 GLN X O 1
ATOM 1409 N N . LYS A 1 193 ? 27.956 38.788 10.008 1.00 11.62 193 LYS X N 1
ATOM 1410 C CA . LYS A 1 193 ? 27.952 38.371 11.404 1.00 12.08 193 LYS X CA 1
ATOM 1411 C C . LYS A 1 193 ? 29.389 38.420 11.933 1.00 12.59 193 LYS X C 1
ATOM 1412 O O . LYS A 1 193 ? 30.311 37.925 11.305 1.00 12.86 193 LYS X O 1
ATOM 1418 N N . THR A 1 194 ? 29.552 38.947 13.130 1.00 11.58 194 THR X N 1
ATOM 1419 C CA . THR A 1 194 ? 30.838 39.006 13.767 1.00 12.50 194 THR X CA 1
ATOM 1420 C C . THR A 1 194 ? 30.749 38.971 15.274 1.00 11.54 194 THR X C 1
ATOM 1421 O O . THR A 1 194 ? 29.709 38.632 15.840 1.00 12.22 194 THR X O 1
ATOM 1425 N N . ALA A 1 195 ? 31.854 39.307 15.919 1.00 12.34 195 ALA X N 1
ATOM 1426 C CA . ALA A 1 195 ? 31.896 39.493 17.366 1.00 13.06 195 ALA X CA 1
ATOM 1427 C C . ALA A 1 195 ? 32.773 40.679 17.674 1.00 13.21 195 ALA X C 1
ATOM 1428 O O . ALA A 1 195 ? 33.735 40.933 16.954 1.00 13.05 195 ALA X O 1
ATOM 1430 N N . VAL A 1 196 ? 32.470 41.369 18.765 1.00 12.69 196 VAL X N 1
ATOM 1431 C CA . VAL A 1 196 ? 33.323 42.438 19.275 1.00 12.77 196 VAL X CA 1
ATOM 1432 C C . VAL A 1 196 ? 33.495 42.152 20.741 1.00 13.60 196 VAL X C 1
ATOM 1433 O O . VAL A 1 196 ? 32.504 41.971 21.474 1.00 14.47 196 VAL X O 1
ATOM 1437 N N . GLY A 1 197 ? 34.742 42.045 21.182 1.00 15.00 197 GLY X N 1
ATOM 1438 C CA . GLY A 1 197 ? 35.002 41.646 22.553 1.00 15.23 197 GLY X CA 1
ATOM 1439 C C . GLY A 1 197 ? 34.383 40.332 22.996 1.00 14.56 197 GLY X C 1
ATOM 1440 O O . GLY A 1 197 ? 34.069 40.173 24.175 1.00 16.61 197 GLY X O 1
ATOM 1441 N N . GLY A 1 198 ? 34.214 39.383 22.074 1.00 13.79 198 GLY X N 1
ATOM 1442 C CA . GLY A 1 198 ? 33.599 38.114 22.343 1.00 14.26 198 GLY X CA 1
ATOM 1443 C C . GLY A 1 198 ? 32.080 38.090 22.371 1.00 13.77 198 GLY X C 1
ATOM 1444 O O . GLY A 1 198 ? 31.491 37.068 22.674 1.00 15.67 198 GLY X O 1
ATOM 1445 N N . LEU A 1 199 ? 31.439 39.189 21.993 1.00 13.88 199 LEU X N 1
ATOM 1446 C CA . LEU A 1 199 ? 29.973 39.305 21.999 1.00 13.84 199 LEU X CA 1
ATOM 1447 C C . LEU A 1 199 ? 29.438 39.440 20.571 1.00 13.17 199 LEU X C 1
ATOM 1448 O O . LEU A 1 199 ? 29.907 40.287 19.798 1.00 13.16 199 LEU X O 1
ATOM 1453 N N . ALA A 1 200 ? 28.433 38.635 20.255 1.00 12.91 200 ALA X N 1
ATOM 1454 C CA . ALA A 1 200 ? 27.850 38.571 18.912 1.00 13.18 200 ALA X CA 1
ATOM 1455 C C . ALA A 1 200 ? 27.386 39.963 18.491 1.00 12.92 200 ALA X C 1
ATOM 1456 O O . ALA A 1 200 ? 26.749 40.669 19.278 1.00 13.35 200 ALA X O 1
ATOM 1458 N N . THR A 1 201 ? 27.691 40.313 17.248 1.00 12.87 201 THR X N 1
ATOM 1459 C CA . THR A 1 201 ? 27.504 41.665 16.707 1.00 12.45 201 THR X CA 1
ATOM 1460 C C . THR A 1 201 ? 27.217 41.537 15.215 1.00 12.96 201 THR X C 1
ATOM 1461 O O . THR A 1 201 ? 27.832 40.727 14.533 1.00 13.30 201 THR X O 1
ATOM 1465 N N . ASP A 1 202 ? 26.238 42.283 14.732 1.00 12.26 202 ASP X N 1
ATOM 1466 C CA . ASP A 1 202 ? 25.993 42.411 13.296 1.00 13.01 202 ASP X CA 1
ATOM 1467 C C . ASP A 1 202 ? 26.772 43.608 12.769 1.00 13.24 202 ASP X C 1
ATOM 1468 O O . ASP A 1 202 ? 26.779 44.672 13.376 1.00 14.83 202 ASP X O 1
ATOM 1473 N N . ARG A 1 203 ? 27.371 43.452 11.605 1.00 12.31 203 ARG X N 1
ATOM 1474 C CA . ARG A 1 203 ? 28.001 44.536 10.895 1.00 12.33 203 ARG X CA 1
ATOM 1475 C C . ARG A 1 203 ? 27.083 44.864 9.718 1.00 12.13 203 ARG X C 1
ATOM 1476 O O . ARG A 1 203 ? 27.025 44.134 8.732 1.00 13.06 203 ARG X O 1
ATOM 1484 N N . ASP A 1 204 ? 26.399 45.998 9.820 1.00 11.88 204 ASP X N 1
ATOM 1485 C CA . ASP A 1 204 ? 25.426 46.451 8.825 1.00 12.73 204 ASP X CA 1
ATOM 1486 C C . ASP A 1 204 ? 26.048 47.594 8.024 1.00 12.61 204 ASP X C 1
ATOM 1487 O O . ASP A 1 204 ? 26.616 48.496 8.608 1.00 14.71 204 ASP X O 1
ATOM 1492 N N . GLU A 1 205 ? 25.923 47.576 6.709 1.00 11.39 205 GLU X N 1
ATOM 1493 C CA . GLU A 1 205 ? 26.547 48.583 5.865 1.00 11.93 205 GLU X CA 1
ATOM 1494 C C . GLU A 1 205 ? 25.606 48.949 4.731 1.00 11.98 205 GLU X C 1
ATOM 1495 O O . GLU A 1 205 ? 25.123 48.095 3.996 1.00 12.88 205 GLU X O 1
ATOM 1501 N N . ILE A 1 206 ? 25.361 50.240 4.590 1.00 11.86 206 ILE X N 1
ATOM 1502 C CA . ILE A 1 206 ? 24.601 50.778 3.477 1.00 13.51 206 ILE X CA 1
ATOM 1503 C C . ILE A 1 206 ? 25.493 51.796 2.776 1.00 11.85 206 ILE X C 1
ATOM 1504 O O . ILE A 1 206 ? 26.094 52.664 3.422 1.00 12.08 206 ILE X O 1
ATOM 1509 N N . THR A 1 207 ? 25.585 51.693 1.464 1.00 11.73 207 THR X N 1
ATOM 1510 C CA . THR A 1 207 ? 26.512 52.495 0.681 1.00 12.63 207 THR X CA 1
ATOM 1511 C C . THR A 1 207 ? 25.846 53.008 -0.591 1.00 13.73 207 THR X C 1
ATOM 1512 O O . THR A 1 207 ? 25.177 52.253 -1.282 1.00 14.14 207 THR X O 1
ATOM 1516 N N . LEU A 1 208 ? 25.988 54.301 -0.872 1.00 13.22 208 LEU X N 1
ATOM 1517 C CA . LEU A 1 208 ? 25.478 54.910 -2.087 1.00 14.38 208 LEU X CA 1
ATOM 1518 C C . LEU A 1 208 ? 26.613 55.591 -2.813 1.00 14.90 208 LEU X C 1
ATOM 1519 O O . LEU A 1 208 ? 27.321 56.354 -2.207 1.00 16.35 208 LEU X O 1
ATOM 1524 N N . GLY A 1 209 ? 26.791 55.320 -4.105 1.00 13.68 209 GLY X N 1
ATOM 1525 C CA . GLY A 1 209 ? 27.843 55.964 -4.863 1.00 14.16 209 GLY X CA 1
ATOM 1526 C C . GLY A 1 209 ? 27.318 56.422 -6.209 1.00 14.01 209 GLY X C 1
ATOM 1527 O O . GLY A 1 209 ? 26.381 55.842 -6.739 1.00 14.50 209 GLY X O 1
ATOM 1528 N N . ALA A 1 210 ? 27.920 57.482 -6.740 1.00 14.61 210 ALA X N 1
ATOM 1529 C CA . ALA A 1 210 ? 27.572 57.976 -8.083 1.00 13.66 210 ALA X CA 1
ATOM 1530 C C . ALA A 1 210 ? 28.752 58.674 -8.695 1.00 13.98 210 ALA X C 1
ATOM 1531 O O . ALA A 1 210 ? 29.587 59.235 -7.982 1.00 15.82 210 ALA X O 1
ATOM 1533 N N . SER A 1 211 ? 28.815 58.654 -10.015 1.00 13.20 211 SER X N 1
ATOM 1534 C CA . SER A 1 211 ? 29.863 59.368 -10.718 1.00 13.93 211 SER X CA 1
ATOM 1535 C C . SER A 1 211 ? 29.399 59.745 -12.108 1.00 13.99 211 SER X C 1
ATOM 1536 O O . SER A 1 211 ? 28.509 59.128 -12.673 1.00 14.04 211 SER X O 1
ATOM 1539 N N . TYR A 1 212 ? 30.016 60.789 -12.649 1.00 14.39 212 TYR X N 1
ATOM 1540 C CA . TYR A 1 212 ? 29.786 61.162 -14.027 1.00 13.70 212 TYR X CA 1
ATOM 1541 C C . TYR A 1 212 ? 31.093 61.526 -14.658 1.00 14.95 212 TYR X C 1
ATOM 1542 O O . TYR A 1 212 ? 31.806 62.349 -14.127 1.00 14.58 212 TYR X O 1
ATOM 1551 N N . ASN A 1 213 ? 31.384 60.911 -15.803 1.00 16.67 213 ASN X N 1
ATOM 1552 C CA . ASN A 1 213 ? 32.594 61.155 -16.557 1.00 18.60 213 ASN X CA 1
ATOM 1553 C C . ASN A 1 213 ? 32.274 62.070 -17.737 1.00 20.02 213 ASN X C 1
ATOM 1554 O O . ASN A 1 213 ? 31.656 61.635 -18.714 1.00 21.11 213 ASN X O 1
ATOM 1559 N N . PHE A 1 214 ? 32.668 63.341 -17.597 1.00 20.98 214 PHE X N 1
ATOM 1560 C CA . PHE A 1 214 ? 32.457 64.359 -18.637 1.00 22.87 214 PHE X CA 1
ATOM 1561 C C . PHE A 1 214 ? 33.543 64.272 -19.732 1.00 24.75 214 PHE X C 1
ATOM 1562 O O . PHE A 1 214 ? 33.496 65.037 -20.681 1.00 27.64 214 PHE X O 1
ATOM 1570 N N . GLY A 1 215 ? 34.518 63.376 -19.626 1.00 25.35 215 GLY X N 1
ATOM 1571 C CA . GLY A 1 215 ? 35.617 63.296 -20.600 1.00 26.30 215 GLY X CA 1
ATOM 1572 C C . GLY A 1 215 ? 36.7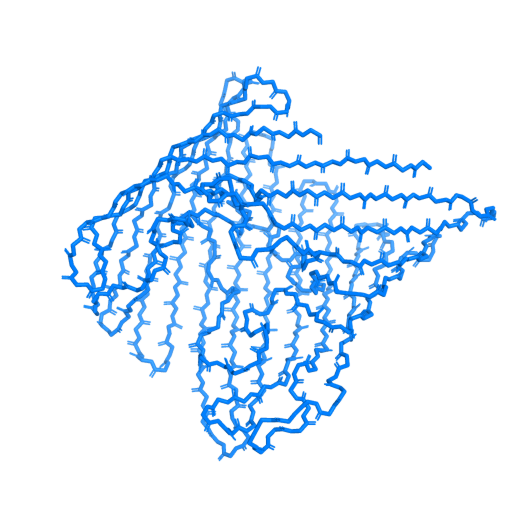77 64.171 -20.180 1.00 25.78 215 GLY X C 1
ATOM 1573 O O . GLY A 1 215 ? 37.859 63.669 -19.838 1.00 28.01 215 GLY X O 1
ATOM 1574 N N . VAL A 1 216 ? 36.541 65.474 -20.155 1.00 25.53 216 VAL X N 1
ATOM 1575 C CA . VAL A 1 216 ? 37.533 66.429 -19.667 1.00 25.61 216 VAL X CA 1
ATOM 1576 C C . VAL A 1 216 ? 37.797 66.288 -18.154 1.00 23.38 216 VAL X C 1
ATOM 1577 O O . VAL A 1 216 ? 38.837 66.687 -17.673 1.00 22.42 216 VAL X O 1
ATOM 1581 N N . ALA A 1 217 ? 36.838 65.717 -17.421 1.00 22.10 217 ALA X N 1
ATOM 1582 C CA . ALA A 1 217 ? 36.992 65.474 -15.981 1.00 20.50 217 ALA X CA 1
ATOM 1583 C C . ALA A 1 217 ? 35.933 64.486 -15.540 1.00 19.78 217 ALA X C 1
ATOM 1584 O O . ALA A 1 217 ? 34.941 64.267 -16.248 1.00 20.41 217 ALA X O 1
ATOM 1586 N N . LYS A 1 218 ? 36.136 63.892 -14.370 1.00 17.83 218 LYS X N 1
ATOM 1587 C CA . LYS A 1 218 ? 35.159 62.968 -13.782 1.00 17.54 218 LYS X CA 1
ATOM 1588 C C . LYS A 1 218 ? 34.894 63.421 -12.345 1.00 15.89 218 LYS X C 1
ATOM 1589 O O . LYS A 1 218 ? 35.820 63.808 -11.636 1.00 16.64 218 LYS X O 1
ATOM 1595 N N . LEU A 1 219 ? 33.640 63.389 -11.945 1.00 15.85 219 LEU X N 1
ATOM 1596 C CA . LEU A 1 219 ? 33.235 63.696 -10.584 1.00 16.45 219 LEU X CA 1
ATOM 1597 C C . LEU A 1 219 ? 32.659 62.422 -9.979 1.00 16.69 219 LEU X C 1
ATOM 1598 O O . LEU A 1 219 ? 31.895 61.713 -10.627 1.00 16.48 219 LEU X O 1
ATOM 1603 N N . SER A 1 220 ? 32.994 62.163 -8.719 1.00 15.70 220 SER X N 1
ATOM 1604 C CA . SER A 1 220 ? 32.581 60.922 -8.073 1.00 16.64 220 SER X CA 1
ATOM 1605 C C . SER A 1 220 ? 32.311 61.175 -6.589 1.00 17.22 220 SER X C 1
ATOM 1606 O O . SER A 1 220 ? 32.997 61.946 -5.979 1.00 16.90 220 SER X O 1
ATOM 1609 N N . GLY A 1 221 ? 31.277 60.553 -6.044 1.00 18.63 221 GLY X N 1
ATOM 1610 C CA . GLY A 1 221 ? 30.915 60.677 -4.647 1.00 19.17 221 GLY X CA 1
ATOM 1611 C C . GLY A 1 221 ? 30.422 59.354 -4.048 1.00 19.56 221 GLY X C 1
ATOM 1612 O O . GLY A 1 221 ? 29.933 58.453 -4.747 1.00 20.37 221 GLY X O 1
ATOM 1613 N N . LEU A 1 222 ? 30.563 59.238 -2.729 1.00 18.83 222 LEU X N 1
ATOM 1614 C CA . LEU A 1 222 ? 30.209 58.003 -2.005 1.00 17.72 222 LEU X CA 1
ATOM 1615 C C . LEU A 1 222 ? 29.706 58.481 -0.625 1.00 16.97 222 LEU X C 1
ATOM 1616 O O . LEU A 1 222 ? 30.310 59.371 -0.015 1.00 15.88 222 LEU X O 1
ATOM 1621 N N . LEU A 1 223 ? 28.625 57.877 -0.152 1.00 15.91 223 LEU X N 1
ATOM 1622 C CA . LEU A 1 223 ? 28.143 57.997 1.226 1.00 16.40 223 LEU X CA 1
ATOM 1623 C C . LEU A 1 223 ? 27.992 56.592 1.786 1.00 14.50 223 LEU X C 1
ATOM 1624 O O . LEU A 1 223 ? 27.507 55.706 1.099 1.00 14.69 223 LEU X O 1
ATOM 1629 N N . GLN A 1 224 ? 28.340 56.398 3.049 1.00 13.05 224 GLN X N 1
ATOM 1630 C CA . GLN A 1 224 ? 28.238 55.099 3.648 1.00 12.32 224 GLN X CA 1
ATOM 1631 C C . GLN A 1 224 ? 27.967 55.204 5.129 1.00 12.41 224 GLN X C 1
ATOM 1632 O O . GLN A 1 224 ? 28.561 56.041 5.807 1.00 14.90 224 GLN X O 1
ATOM 1638 N N . GLN A 1 225 ? 27.070 54.354 5.617 1.00 11.64 225 GLN X N 1
ATOM 1639 C CA . GLN A 1 225 ? 26.890 54.159 7.056 1.00 11.62 225 GLN X CA 1
ATOM 1640 C C . GLN A 1 225 ? 27.211 52.730 7.386 1.00 11.97 225 GLN X C 1
ATOM 1641 O O . GLN A 1 225 ? 26.652 51.814 6.784 1.00 11.83 225 GLN X O 1
ATOM 1647 N N . THR A 1 226 ? 28.141 52.558 8.333 1.00 11.80 226 THR X N 1
ATOM 1648 C CA . THR A 1 226 ? 28.517 51.242 8.822 1.00 12.42 226 THR X CA 1
ATOM 1649 C C . THR A 1 226 ? 28.173 51.191 10.299 1.00 12.72 226 THR X C 1
ATOM 1650 O O . THR A 1 226 ? 28.642 52.029 11.076 1.00 14.26 226 THR X O 1
ATOM 1654 N N . LYS A 1 227 ? 27.357 50.224 10.687 1.00 11.81 227 LYS X N 1
ATOM 1655 C CA . LYS A 1 227 ? 26.947 50.092 12.080 1.00 14.09 227 LYS X CA 1
ATOM 1656 C C . LYS A 1 227 ? 27.296 48.693 12.572 1.00 13.28 227 LYS X C 1
ATOM 1657 O O . LYS A 1 227 ? 26.810 47.712 12.013 1.00 15.82 227 LYS X O 1
ATOM 1663 N N . PHE A 1 228 ? 28.123 48.591 13.608 1.00 12.94 228 PHE X N 1
ATOM 1664 C CA . PHE A 1 228 ? 28.303 47.348 14.320 1.00 13.72 228 PHE X CA 1
ATOM 1665 C C . PHE A 1 228 ? 27.326 47.362 15.502 1.00 14.04 228 PHE X C 1
ATOM 1666 O O . PHE A 1 228 ? 27.512 48.111 16.472 1.00 16.21 228 PHE X O 1
ATOM 1674 N N . LYS A 1 229 ? 26.285 46.572 15.391 1.00 14.30 229 LYS X N 1
ATOM 1675 C CA . LYS A 1 229 ? 25.175 46.523 16.350 1.00 15.23 229 LYS X CA 1
ATOM 1676 C C . LYS A 1 229 ? 25.297 45.240 17.174 1.00 13.67 229 LYS X C 1
ATOM 1677 O O . LYS A 1 229 ? 25.143 44.137 16.657 1.00 12.76 229 LYS X O 1
ATOM 1683 N N . ARG A 1 230 ? 25.609 45.385 18.449 1.00 13.92 230 ARG X N 1
ATOM 1684 C CA . ARG A 1 230 ? 25.846 44.246 19.318 1.00 14.89 230 ARG X CA 1
ATOM 1685 C C . ARG A 1 230 ? 24.527 43.690 19.794 1.00 14.71 230 ARG X C 1
ATOM 1686 O O . ARG A 1 230 ? 23.616 44.449 20.137 1.00 16.44 230 ARG X O 1
ATOM 1694 N N . ASP A 1 231 ? 24.381 42.364 19.779 1.00 15.48 231 ASP X N 1
ATOM 1695 C CA . ASP A 1 231 ? 23.096 41.714 20.099 1.00 15.88 231 ASP X CA 1
ATOM 1696 C C . ASP A 1 231 ? 22.567 42.129 21.480 1.00 16.63 231 ASP X C 1
ATOM 1697 O O . ASP A 1 231 ? 21.360 42.341 21.616 1.00 18.53 231 ASP X O 1
ATOM 1702 N N . ILE A 1 232 ? 23.428 42.234 22.481 1.00 16.58 232 ILE X N 1
ATOM 1703 C CA . ILE A 1 232 ? 22.976 42.576 23.839 1.00 18.09 232 ILE X CA 1
ATOM 1704 C C . ILE A 1 232 ? 22.664 44.061 23.997 1.00 17.57 232 ILE X C 1
ATOM 1705 O O . ILE A 1 232 ? 22.268 44.489 25.086 1.00 18.45 232 ILE X O 1
ATOM 1710 N N . GLY A 1 233 ? 22.960 44.851 22.963 1.00 17.54 233 GLY X N 1
ATOM 1711 C CA . GLY A 1 233 ? 22.794 46.285 23.020 1.00 17.35 233 GLY X CA 1
ATOM 1712 C C . GLY A 1 233 ? 24.091 47.013 22.775 1.00 17.60 233 GLY X C 1
ATOM 1713 O O . GLY A 1 233 ? 25.161 46.500 23.083 1.00 17.64 233 GLY X O 1
ATOM 1714 N N . GLY A 1 234 ? 23.985 48.238 22.258 1.00 17.54 234 GLY X N 1
ATOM 1715 C CA . GLY A 1 234 ? 25.129 49.062 21.955 1.00 17.22 234 GLY X CA 1
ATOM 1716 C C . GLY A 1 234 ? 25.529 48.979 20.494 1.00 17.09 234 GLY X C 1
ATOM 1717 O O . GLY A 1 234 ? 25.276 47.963 19.828 1.00 17.36 234 GLY X O 1
ATOM 1718 N N . ASP A 1 235 ? 26.144 50.050 20.008 1.00 17.31 235 ASP X N 1
ATOM 1719 C CA . ASP A 1 235 ? 26.528 50.118 18.617 1.00 18.54 235 ASP X CA 1
ATOM 1720 C C . ASP A 1 235 ? 27.706 51.050 18.391 1.00 16.78 235 ASP X C 1
ATOM 1721 O O . ASP A 1 235 ? 27.892 52.030 19.117 1.00 18.44 235 ASP X O 1
ATOM 1726 N N . ILE A 1 236 ? 28.539 50.683 17.426 1.00 14.56 236 ILE X N 1
ATOM 1727 C CA . ILE A 1 236 ? 29.617 51.522 16.936 1.00 13.96 236 ILE X CA 1
ATOM 1728 C C . ILE A 1 236 ? 29.238 51.868 15.517 1.00 12.94 236 ILE X C 1
ATOM 1729 O O . ILE A 1 236 ? 29.277 51.010 14.626 1.00 13.47 236 ILE X O 1
ATOM 1734 N N . LYS A 1 237 ? 28.809 53.116 15.332 1.00 13.42 237 LYS X N 1
ATOM 1735 C CA . LYS A 1 237 ? 28.256 53.612 14.084 1.00 13.69 237 LYS X CA 1
ATOM 1736 C C . LYS A 1 237 ? 29.217 54.651 13.512 1.00 13.07 237 LYS X C 1
ATOM 1737 O O . LYS A 1 237 ? 29.651 55.545 14.214 1.00 13.57 237 LYS X O 1
ATOM 1743 N N . THR A 1 238 ? 29.456 54.572 12.209 1.00 12.38 238 THR X N 1
ATOM 1744 C CA . THR A 1 238 ? 30.301 55.497 11.519 1.00 12.75 238 THR X CA 1
ATOM 1745 C C . THR A 1 238 ? 29.646 55.889 10.199 1.00 12.68 238 THR X C 1
ATOM 1746 O O . THR A 1 238 ? 29.215 55.012 9.439 1.00 13.99 238 THR X O 1
ATOM 1750 N N . ASN A 1 239 ? 29.546 57.199 9.951 1.00 12.38 239 ASN X N 1
ATOM 1751 C CA . ASN A 1 239 ? 29.102 57.745 8.678 1.00 12.68 239 ASN X CA 1
ATOM 1752 C C . ASN A 1 239 ? 30.327 58.253 7.931 1.00 12.57 239 ASN X C 1
ATOM 1753 O O . ASN A 1 239 ? 31.085 59.096 8.455 1.00 14.03 239 ASN X O 1
ATOM 1758 N N . SER A 1 240 ? 30.483 57.804 6.691 1.00 12.66 240 SER X N 1
ATOM 1759 C CA . SER A 1 240 ? 31.655 58.133 5.885 1.00 12.89 240 SER X CA 1
ATOM 1760 C C . SER A 1 240 ? 31.216 58.761 4.573 1.00 13.16 240 SER X C 1
ATOM 1761 O O . SER A 1 240 ? 30.262 58.311 3.957 1.00 14.93 240 SER X O 1
ATOM 1764 N N . TYR A 1 241 ? 31.892 59.818 4.164 1.00 13.88 241 TYR X N 1
ATOM 1765 C CA . TYR A 1 241 ? 31.505 60.610 2.997 1.00 14.27 241 TYR X CA 1
ATOM 1766 C C . TYR A 1 241 ? 32.733 60.908 2.155 1.00 14.40 241 TYR X C 1
ATOM 1767 O O . TYR A 1 241 ? 33.803 61.124 2.696 1.00 14.52 241 TYR X O 1
ATOM 1776 N N . MET A 1 242 ? 32.589 60.925 0.835 1.00 13.77 242 MET X N 1
ATOM 1777 C CA . MET A 1 242 ? 33.730 61.263 -0.039 1.00 14.37 242 MET X CA 1
ATOM 1778 C C . MET A 1 242 ? 33.210 61.940 -1.304 1.00 14.29 242 MET X C 1
ATOM 1779 O O . MET A 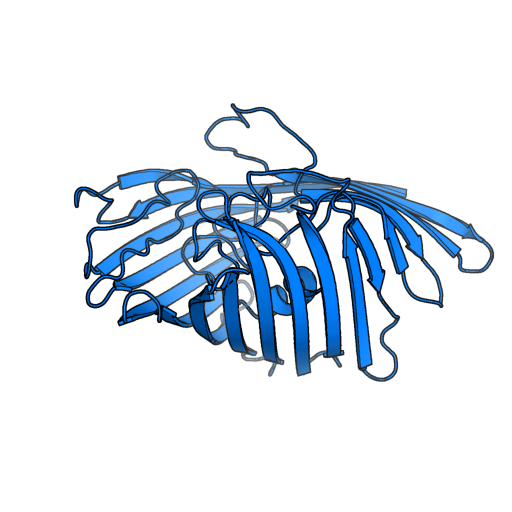1 242 ? 32.123 61.609 -1.798 1.00 13.08 242 MET X O 1
ATOM 1784 N N . LEU A 1 243 ? 33.976 62.921 -1.763 1.00 13.46 243 LEU X N 1
ATOM 1785 C CA . LEU A 1 243 ? 33.756 63.590 -3.038 1.00 13.96 243 LEU X CA 1
ATOM 1786 C C . LEU A 1 243 ? 35.107 63.781 -3.673 1.00 13.54 243 LEU X C 1
ATOM 1787 O O . LEU A 1 243 ? 36.049 64.242 -3.025 1.00 14.37 243 LEU X O 1
ATOM 1792 N N . GLY A 1 244 ? 35.200 63.423 -4.943 1.00 14.01 244 GLY X N 1
ATOM 1793 C CA . GLY A 1 244 ? 36.433 63.583 -5.681 1.00 14.58 244 GLY X CA 1
ATOM 1794 C C . GLY A 1 244 ? 36.244 63.935 -7.128 1.00 14.35 244 GLY X C 1
ATOM 1795 O O . GLY A 1 244 ? 35.166 63.774 -7.715 1.00 14.86 244 GLY X O 1
ATOM 1796 N N . ALA A 1 245 ? 37.334 64.397 -7.715 1.00 14.80 245 ALA X N 1
ATOM 1797 C CA . ALA A 1 245 ? 37.381 64.692 -9.134 1.00 15.86 245 ALA X CA 1
ATOM 1798 C C . ALA A 1 245 ? 38.716 64.263 -9.710 1.00 16.52 245 ALA X C 1
ATOM 1799 O O . ALA A 1 245 ? 39.736 64.295 -9.028 1.00 16.81 245 ALA X O 1
ATOM 1801 N N . SER A 1 246 ? 38.696 63.881 -10.970 1.00 16.67 246 SER X N 1
ATOM 1802 C CA . SER A 1 246 ? 39.918 63.582 -11.693 1.00 16.60 246 SER X CA 1
ATOM 1803 C C . SER A 1 246 ? 39.831 64.220 -13.072 1.00 17.50 246 SER X C 1
ATOM 1804 O O . SER A 1 246 ? 38.751 64.553 -13.543 1.00 17.93 246 SER X O 1
ATOM 1807 N N . ALA A 1 247 ? 40.985 64.391 -13.695 1.00 17.42 247 ALA X N 1
ATOM 1808 C CA . ALA A 1 247 ? 41.049 64.948 -15.042 1.00 17.99 247 ALA X CA 1
ATOM 1809 C C . ALA A 1 247 ? 42.320 64.498 -15.750 1.00 18.91 247 ALA X C 1
ATOM 1810 O O . ALA A 1 247 ? 43.386 64.538 -15.143 1.00 17.19 247 ALA X O 1
ATOM 1812 N N . PRO A 1 248 ? 42.231 64.167 -17.034 1.00 20.34 248 PRO X N 1
ATOM 1813 C CA . PRO A 1 248 ? 43.447 64.013 -17.845 1.00 21.86 248 PRO X CA 1
ATOM 1814 C C . PRO A 1 248 ? 44.189 65.338 -17.961 1.00 22.59 248 PRO X C 1
ATOM 1815 O O . PRO A 1 248 ? 43.558 66.421 -18.025 1.00 22.76 248 PRO X O 1
ATOM 1819 N N . VAL A 1 249 ? 45.518 65.235 -17.933 1.00 23.68 249 VAL X N 1
ATOM 1820 C CA . VAL A 1 249 ? 46.437 66.344 -18.104 1.00 25.69 249 VAL X CA 1
ATOM 1821 C C . VAL A 1 249 ? 47.400 65.955 -19.213 1.00 26.98 249 VAL X C 1
ATOM 1822 O O . VAL A 1 249 ? 48.160 65.012 -19.092 1.00 25.14 249 VAL X O 1
ATOM 1826 N N . GLY A 1 250 ? 47.307 66.659 -20.337 1.00 29.64 250 GLY X N 1
ATOM 1827 C CA . GLY A 1 250 ? 48.264 66.559 -21.425 1.00 30.65 250 GLY X CA 1
ATOM 1828 C C . GLY A 1 250 ? 48.565 65.238 -22.090 1.00 32.03 250 GLY X C 1
ATOM 1829 O O . GLY A 1 250 ? 49.720 64.970 -22.385 1.00 34.79 250 GLY X O 1
ATOM 1830 N N . GLY A 1 251 ? 47.591 64.398 -22.385 1.00 32.53 251 GLY X N 1
ATOM 1831 C CA . GLY A 1 251 ? 47.941 63.214 -23.185 1.00 31.69 251 GLY X CA 1
ATOM 1832 C C . GLY A 1 251 ? 48.462 61.967 -22.465 1.00 30.59 251 GLY X C 1
ATOM 1833 O O . GLY A 1 251 ? 48.106 60.853 -22.861 1.00 31.44 251 GLY X O 1
ATOM 1834 N N . VAL A 1 252 ? 49.280 62.116 -21.420 1.00 28.59 252 VAL X N 1
ATOM 1835 C CA . VAL A 1 252 ? 49.730 60.942 -20.645 1.00 26.85 252 VAL X CA 1
ATOM 1836 C C . VAL A 1 252 ? 49.588 61.077 -19.103 1.00 24.32 252 VAL X C 1
ATOM 1837 O O . VAL A 1 252 ? 49.930 60.175 -18.357 1.00 22.90 252 VAL X O 1
ATOM 1841 N N . GLY A 1 253 ? 49.028 62.185 -18.641 1.00 21.63 253 GLY X N 1
ATOM 1842 C CA . GLY A 1 253 ? 48.882 62.454 -17.224 1.00 20.14 253 GLY X CA 1
ATOM 1843 C C . GLY A 1 253 ? 47.454 62.416 -16.737 1.00 19.52 253 GLY X C 1
ATOM 1844 O O . GLY A 1 253 ? 46.515 62.502 -17.508 1.00 18.42 253 GLY X O 1
ATOM 1845 N N . GLU A 1 254 ? 47.304 62.326 -15.428 1.00 18.45 254 GLU X N 1
ATOM 1846 C CA . GLU A 1 254 ? 45.996 62.376 -14.777 1.00 18.60 254 GLU X CA 1
ATOM 1847 C C . GLU A 1 254 ? 46.202 62.979 -13.394 1.00 17.81 254 GLU X C 1
ATOM 1848 O O . GLU A 1 254 ? 47.101 62.581 -12.675 1.00 18.18 254 GLU X O 1
ATOM 1854 N N . VAL A 1 255 ? 45.363 63.942 -13.028 1.00 16.86 255 VAL X N 1
ATOM 1855 C CA . VAL A 1 255 ? 45.357 64.519 -11.705 1.00 16.13 255 VAL X CA 1
ATOM 1856 C C . VAL A 1 255 ? 44.075 64.092 -11.002 1.00 15.29 255 VAL X C 1
ATOM 1857 O O . VAL A 1 255 ? 43.018 63.959 -11.638 1.00 15.92 255 VAL X O 1
ATOM 1861 N N . LYS A 1 256 ? 44.182 63.880 -9.699 1.00 13.72 256 LYS X N 1
ATOM 1862 C CA . LYS A 1 256 ? 43.059 63.441 -8.873 1.00 15.27 256 LYS X CA 1
ATOM 1863 C C . LYS A 1 256 ? 43.045 64.192 -7.551 1.00 14.58 256 LYS X C 1
ATOM 1864 O O . LYS A 1 256 ? 44.079 64.420 -6.939 1.00 15.66 256 LYS X O 1
ATOM 1870 N N . LEU A 1 257 ? 41.848 64.549 -7.088 1.00 14.61 257 LEU X N 1
ATOM 1871 C CA . LEU A 1 257 ? 41.657 65.233 -5.831 1.00 14.65 257 LEU X CA 1
ATOM 1872 C C . LEU A 1 257 ? 40.434 64.639 -5.139 1.00 13.90 257 LEU X C 1
ATOM 1873 O O . LEU A 1 257 ? 39.376 64.523 -5.752 1.00 15.08 257 LEU X O 1
ATOM 1878 N N . GLN A 1 258 ? 40.587 64.270 -3.873 1.00 12.77 258 GLN X N 1
ATOM 1879 C CA . GLN A 1 258 ? 39.487 63.655 -3.141 1.00 13.28 258 GLN X CA 1
ATOM 1880 C C . GLN A 1 258 ? 39.444 64.164 -1.725 1.00 13.69 258 GLN X C 1
ATOM 1881 O O . GLN A 1 258 ? 40.478 64.313 -1.073 1.00 14.48 258 GLN X O 1
ATOM 1887 N N . TYR A 1 259 ? 38.231 64.452 -1.273 1.00 13.92 259 TYR X N 1
ATOM 1888 C CA . TYR A 1 259 ? 37.959 64.860 0.095 1.00 14.35 259 TYR X CA 1
ATOM 1889 C C . TYR A 1 259 ? 37.096 63.810 0.763 1.00 13.84 259 TYR X C 1
ATOM 1890 O O . TYR A 1 259 ? 36.161 63.307 0.147 1.00 14.66 259 TYR X O 1
ATOM 1899 N N . ALA A 1 260 ? 37.377 63.476 2.017 1.00 13.42 260 ALA X N 1
ATOM 1900 C CA . ALA A 1 260 ? 36.561 62.537 2.765 1.00 13.86 260 ALA X CA 1
ATOM 1901 C C . ALA A 1 260 ? 36.385 63.010 4.205 1.00 13.83 260 ALA X C 1
ATOM 1902 O O . ALA A 1 260 ? 37.194 63.758 4.762 1.00 14.71 260 ALA X O 1
ATOM 1904 N N . LEU A 1 261 ? 35.270 62.592 4.774 1.00 13.66 261 LEU X N 1
ATOM 1905 C CA . LEU A 1 261 ? 34.942 62.859 6.155 1.00 14.30 261 LEU X CA 1
ATOM 1906 C C . LEU A 1 261 ? 34.457 61.552 6.804 1.00 13.57 261 LEU X C 1
ATOM 1907 O O . LEU A 1 261 ? 33.609 60.851 6.234 1.00 13.72 261 LEU X O 1
ATOM 1912 N N . TYR A 1 262 ? 34.942 61.274 8.015 1.00 13.17 262 TYR X N 1
ATOM 1913 C CA . TYR A 1 262 ? 34.575 60.106 8.797 1.00 13.65 262 TYR X CA 1
ATOM 1914 C C . TYR A 1 262 ? 34.045 60.576 10.144 1.00 14.38 262 TYR X C 1
ATOM 1915 O O . TYR A 1 262 ? 34.785 61.124 10.966 1.00 16.02 262 TYR X O 1
ATOM 1924 N N . ASP A 1 263 ? 32.755 60.363 10.325 1.00 14.40 263 ASP X N 1
ATOM 1925 C CA . ASP A 1 263 ? 32.040 60.755 11.524 1.00 15.34 263 ASP X CA 1
ATOM 1926 C C . ASP A 1 263 ? 31.833 59.538 12.402 1.00 14.17 263 ASP X C 1
ATOM 1927 O O . ASP A 1 263 ? 30.957 58.714 12.161 1.00 13.22 263 ASP X O 1
ATOM 1932 N N . GLN A 1 264 ? 32.694 59.426 13.408 1.00 14.05 264 GLN X N 1
ATOM 1933 C CA . GLN A 1 264 ? 32.822 58.261 14.253 1.00 14.46 264 GLN X CA 1
ATOM 1934 C C . GLN A 1 264 ? 31.991 58.464 15.506 1.00 14.68 264 GLN X C 1
ATOM 1935 O O . GLN A 1 264 ? 32.454 59.039 16.475 1.00 15.14 264 GLN X O 1
ATOM 1941 N N . LYS A 1 265 ? 30.751 57.996 15.466 1.00 14.75 265 LYS X N 1
ATOM 1942 C CA . LYS A 1 265 ? 29.778 58.321 16.530 1.00 16.15 265 LYS X CA 1
ATOM 1943 C C . LYS A 1 265 ? 30.136 57.772 17.874 1.00 16.29 265 LYS X C 1
ATOM 1944 O O . LYS A 1 265 ? 29.802 58.376 18.897 1.00 17.99 265 LYS X O 1
ATOM 1950 N N . ALA A 1 266 ? 30.819 56.639 17.919 1.00 16.31 266 ALA X N 1
ATOM 1951 C CA . ALA A 1 266 ? 31.086 56.014 19.186 1.00 17.69 266 ALA X CA 1
ATOM 1952 C C . ALA A 1 266 ? 32.085 56.802 20.017 1.00 18.19 266 ALA X C 1
ATOM 1953 O O . ALA A 1 266 ? 32.123 56.614 21.232 1.00 20.93 266 ALA X O 1
ATOM 1955 N N . ILE A 1 267 ? 32.902 57.640 19.387 1.00 17.94 267 ILE X N 1
ATOM 1956 C CA . ILE A 1 267 ? 33.846 58.494 20.090 1.00 16.93 267 ILE X CA 1
ATOM 1957 C C . ILE A 1 267 ? 33.533 59.988 19.882 1.00 17.07 267 ILE X C 1
ATOM 1958 O O . ILE A 1 267 ? 34.359 60.847 20.203 1.00 18.32 267 ILE X O 1
ATOM 1963 N N . ASP A 1 268 ? 32.355 60.289 19.339 1.00 18.19 268 ASP X N 1
ATOM 1964 C CA . ASP A 1 268 ? 31.902 61.658 19.025 1.00 18.78 268 ASP X CA 1
ATOM 1965 C C . ASP A 1 268 ? 33.014 62.474 18.367 1.00 17.64 268 ASP X C 1
ATOM 1966 O O . ASP A 1 268 ? 33.289 63.584 18.780 1.00 19.71 268 ASP X O 1
ATOM 1971 N N . SER A 1 269 ? 33.654 61.917 17.339 1.00 16.31 269 SER X N 1
ATOM 1972 C CA . SER A 1 269 ? 34.776 62.576 16.711 1.00 16.10 269 SER X CA 1
ATOM 1973 C C . SER A 1 269 ? 34.755 62.410 15.206 1.00 15.84 269 SER X C 1
ATOM 1974 O O . SER A 1 269 ? 34.425 61.345 14.701 1.00 16.91 269 SER X O 1
ATOM 1977 N N . LYS A 1 270 ? 35.196 63.441 14.522 1.00 16.29 270 LYS X N 1
ATOM 1978 C CA . LYS A 1 270 ? 35.310 63.456 13.086 1.00 15.89 270 LYS X CA 1
ATOM 1979 C C . LYS A 1 270 ? 36.775 63.476 12.660 1.00 15.92 270 LYS X C 1
ATOM 1980 O O . LYS A 1 270 ? 37.649 63.952 13.392 1.00 16.00 270 LYS X O 1
ATOM 1986 N N . ALA A 1 271 ? 37.034 62.940 11.472 1.00 15.12 271 ALA X N 1
ATOM 1987 C CA . ALA A 1 271 ? 38.326 63.092 10.801 1.00 14.51 271 ALA X CA 1
ATOM 1988 C C . ALA A 1 271 ? 38.025 63.539 9.374 1.00 14.41 271 ALA X C 1
ATOM 1989 O O . ALA A 1 271 ? 37.021 63.106 8.794 1.00 14.77 271 ALA X O 1
ATOM 1991 N N . HIS A 1 272 ? 38.839 64.443 8.842 1.00 14.45 272 HIS X N 1
ATOM 1992 C CA . HIS A 1 272 ? 38.709 64.953 7.494 1.00 16.02 272 HIS X CA 1
ATOM 1993 C C . HIS A 1 272 ? 39.997 64.611 6.746 1.00 15.32 272 HIS X C 1
ATOM 1994 O O . HIS A 1 272 ? 41.096 64.655 7.298 1.00 15.22 272 HIS X O 1
ATOM 2001 N N . GLN A 1 273 ? 39.882 64.353 5.465 1.00 14.83 273 GLN X N 1
ATOM 2002 C CA . GLN A 1 273 ? 41.042 63.971 4.664 1.00 15.93 273 GLN X CA 1
ATOM 2003 C C . GLN A 1 273 ? 40.992 64.634 3.313 1.00 15.05 273 GLN X C 1
ATOM 2004 O O . GLN A 1 273 ? 39.951 64.736 2.713 1.00 14.83 273 GLN X O 1
ATOM 2010 N N . ILE A 1 274 ? 42.142 65.082 2.840 1.00 15.02 274 ILE X N 1
ATOM 2011 C CA . ILE A 1 274 ? 42.300 65.580 1.482 1.00 16.47 274 ILE X CA 1
ATOM 2012 C C . ILE A 1 274 ? 43.509 64.869 0.869 1.00 15.79 274 ILE X C 1
ATOM 2013 O O . ILE A 1 274 ? 44.566 64.789 1.489 1.00 17.40 274 ILE X O 1
ATOM 2018 N N . THR A 1 275 ? 43.334 64.376 -0.352 1.00 15.87 275 THR X N 1
ATOM 2019 C CA . THR A 1 275 ? 44.390 63.735 -1.092 1.00 16.63 275 THR X CA 1
ATOM 2020 C C . THR A 1 275 ? 44.465 64.268 -2.505 1.00 16.39 275 THR X C 1
ATOM 2021 O O . THR A 1 275 ? 43.447 64.340 -3.197 1.00 15.74 275 THR X O 1
ATOM 2025 N N . LEU A 1 276 ? 45.685 64.630 -2.905 1.00 16.43 276 LEU X N 1
ATOM 2026 C CA . LEU A 1 276 ? 46.018 65.002 -4.259 1.00 15.01 276 LEU X CA 1
ATOM 2027 C C . LEU A 1 276 ? 46.909 63.921 -4.867 1.00 14.44 276 LEU X C 1
ATOM 2028 O O . LEU A 1 276 ? 47.873 63.484 -4.249 1.00 15.69 276 LEU X O 1
ATOM 2033 N N . GLY A 1 277 ? 46.609 63.512 -6.082 1.00 14.18 277 GLY X N 1
ATOM 2034 C CA . GLY A 1 277 ? 47.412 62.509 -6.768 1.00 15.07 277 GLY X CA 1
ATOM 2035 C C . GLY A 1 277 ? 47.707 62.862 -8.217 1.00 14.30 277 GLY X C 1
ATOM 2036 O O . GLY A 1 277 ? 46.950 63.547 -8.864 1.00 14.49 277 GLY X O 1
ATOM 2037 N N . TYR A 1 278 ? 48.802 62.332 -8.734 1.00 13.51 278 TYR X N 1
ATOM 2038 C CA . TYR A 1 278 ? 49.149 62.480 -10.119 1.00 14.23 278 TYR X CA 1
ATOM 2039 C C . TYR A 1 278 ? 49.657 61.133 -10.613 1.00 14.10 278 TYR X C 1
ATOM 2040 O O . TYR A 1 278 ? 50.407 60.477 -9.916 1.00 14.46 278 TYR X O 1
ATOM 2049 N N . VAL A 1 279 ? 49.253 60.747 -11.820 1.00 14.71 279 VAL X N 1
ATOM 2050 C CA . VAL A 1 279 ? 49.748 59.566 -12.487 1.00 15.34 279 VAL X CA 1
ATOM 2051 C C . VAL A 1 279 ? 50.278 59.984 -13.846 1.00 15.95 279 VAL X C 1
ATOM 2052 O O . VAL A 1 279 ? 49.591 60.677 -14.602 1.00 17.20 279 VAL X O 1
ATOM 2056 N N . HIS A 1 280 ? 51.509 59.587 -14.142 1.00 15.06 280 HIS X N 1
ATOM 2057 C CA . HIS A 1 280 ? 52.148 59.914 -15.401 1.00 16.18 280 HIS X CA 1
ATOM 2058 C C . HIS A 1 280 ? 52.440 58.595 -16.121 1.00 15.61 280 HIS X C 1
ATOM 2059 O O . HIS A 1 280 ? 53.316 57.834 -15.686 1.00 16.55 280 HIS X O 1
ATOM 2066 N N . ASN A 1 281 ? 51.747 58.331 -17.216 1.00 15.64 281 ASN X N 1
ATOM 2067 C CA . ASN A 1 281 ? 51.968 57.090 -17.952 1.00 16.67 281 ASN X CA 1
ATOM 2068 C C . ASN A 1 281 ? 53.210 57.140 -18.845 1.00 17.47 281 ASN X C 1
ATOM 2069 O O . ASN A 1 281 ? 53.390 58.053 -19.681 1.00 20.07 281 ASN X O 1
ATOM 2074 N N . LEU A 1 282 ? 54.098 56.196 -18.643 1.00 15.79 282 LEU X N 1
ATOM 2075 C CA . LEU A 1 282 ? 55.238 56.017 -19.552 1.00 16.21 282 LEU X CA 1
ATOM 2076 C C . LEU A 1 282 ? 54.858 55.106 -20.695 1.00 16.79 282 LEU X C 1
ATOM 2077 O O . LEU A 1 282 ? 55.457 55.171 -21.778 1.00 18.77 282 LEU X O 1
ATOM 2082 N N . SER A 1 283 ? 53.837 54.290 -20.455 1.00 15.70 283 SER X N 1
ATOM 2083 C CA . SER A 1 283 ? 53.237 53.426 -21.447 1.00 15.91 283 SER X CA 1
ATOM 2084 C C . SER A 1 283 ? 51.876 53.047 -20.897 1.00 16.56 283 SER X C 1
ATOM 2085 O O . SER A 1 283 ? 51.541 53.403 -19.768 1.00 17.54 283 SER X O 1
ATOM 2088 N N . LYS A 1 284 ? 51.133 52.242 -21.645 1.00 18.41 284 LYS X N 1
ATOM 2089 C CA . LYS A 1 284 ? 49.863 51.740 -21.150 1.00 19.92 284 LYS X CA 1
ATOM 2090 C C . LYS A 1 284 ? 50.024 50.878 -19.893 1.00 18.93 284 LYS X C 1
ATOM 2091 O O . LYS A 1 284 ? 49.117 50.877 -19.066 1.00 21.45 284 LYS X O 1
ATOM 2097 N N . ARG A 1 285 ? 51.162 50.187 -19.743 1.00 17.04 285 ARG X N 1
ATOM 2098 C CA . ARG A 1 285 ? 51.384 49.288 -18.618 1.00 16.05 285 ARG X CA 1
ATOM 2099 C C . ARG A 1 285 ? 52.253 49.844 -17.507 1.00 14.51 285 ARG X C 1
ATOM 2100 O O . ARG A 1 285 ? 52.261 49.300 -16.425 1.00 15.18 285 ARG X O 1
ATOM 2108 N N . THR A 1 286 ? 52.988 50.918 -17.759 1.00 13.50 286 THR X N 1
ATOM 2109 C CA . THR A 1 286 ? 53.935 51.439 -16.766 1.00 12.65 286 THR X CA 1
ATOM 2110 C C . THR A 1 286 ? 53.658 52.928 -16.466 1.00 12.58 286 THR X C 1
ATOM 2111 O O . THR A 1 286 ? 53.598 53.741 -17.384 1.00 13.57 286 THR X O 1
ATOM 2115 N N . ALA A 1 287 ? 53.493 53.263 -15.195 1.00 12.10 287 ALA X N 1
ATOM 2116 C CA . ALA A 1 287 ? 53.250 54.645 -14.776 1.00 13.13 287 ALA X CA 1
ATOM 2117 C C . ALA A 1 287 ? 54.099 55.002 -13.585 1.00 12.68 287 ALA X C 1
ATOM 2118 O O . ALA A 1 287 ? 54.427 54.159 -12.756 1.00 13.05 287 ALA X O 1
ATOM 2120 N N . LEU A 1 288 ? 54.480 56.272 -13.523 1.00 13.10 288 LEU X N 1
ATOM 2121 C CA . LEU A 1 288 ? 55.010 56.881 -12.316 1.00 12.94 288 LEU X CA 1
ATOM 2122 C C . LEU A 1 288 ? 53.862 57.612 -11.628 1.00 12.66 288 LEU X C 1
ATOM 2123 O O . LEU A 1 288 ? 52.954 58.122 -12.282 1.00 14.84 288 LEU X O 1
ATOM 2128 N N . TYR A 1 289 ? 53.907 57.707 -10.314 1.00 11.34 289 TYR X N 1
ATOM 2129 C CA . TYR A 1 289 ? 52.833 58.372 -9.607 1.00 11.53 289 TYR X CA 1
ATOM 2130 C C . TYR A 1 289 ? 53.291 59.010 -8.332 1.00 11.09 289 TYR X C 1
ATOM 2131 O O . TYR A 1 289 ? 54.332 58.683 -7.784 1.00 11.72 289 TYR X O 1
ATOM 2140 N N . GLY A 1 290 ? 52.490 59.964 -7.869 1.00 11.97 290 GLY X N 1
ATOM 2141 C CA . GLY A 1 290 ? 52.663 60.579 -6.573 1.00 12.04 290 GLY X CA 1
ATOM 2142 C C . GLY A 1 290 ? 51.343 60.858 -5.909 1.00 11.91 290 GLY X C 1
ATOM 2143 O O . GLY A 1 290 ? 50.389 61.255 -6.581 1.00 13.90 290 GLY X O 1
ATOM 2144 N N . ASN A 1 291 ? 51.297 60.608 -4.610 1.00 11.41 291 ASN X N 1
ATOM 2145 C CA . ASN A 1 291 ? 50.153 60.892 -3.763 1.00 12.95 291 ASN X CA 1
ATOM 2146 C C . ASN A 1 291 ? 50.603 61.770 -2.605 1.00 13.34 291 ASN X C 1
ATOM 2147 O O . ASN A 1 291 ? 51.669 61.517 -2.025 1.00 12.66 291 ASN X O 1
ATOM 2152 N N . LEU A 1 292 ? 49.811 62.802 -2.301 1.00 13.88 292 LEU X N 1
ATOM 2153 C CA . LEU A 1 292 ? 50.036 63.684 -1.167 1.00 13.84 292 LEU X CA 1
ATOM 2154 C C . LEU A 1 292 ? 48.747 63.733 -0.389 1.00 13.78 292 LEU X C 1
ATOM 2155 O O . LEU A 1 292 ? 47.718 64.108 -0.951 1.00 15.39 292 LEU X O 1
ATOM 2160 N N . ALA A 1 293 ? 48.792 63.435 0.893 1.00 12.90 293 ALA X N 1
ATOM 2161 C CA . ALA A 1 293 ? 47.566 63.419 1.687 1.00 14.18 293 ALA X CA 1
ATOM 2162 C C . ALA A 1 293 ? 47.724 64.107 3.025 1.00 14.36 293 ALA X C 1
ATOM 2163 O O . ALA A 1 293 ? 48.797 64.153 3.628 1.00 15.05 293 ALA X O 1
ATOM 2165 N N . PHE A 1 294 ? 46.600 64.636 3.492 1.00 16.11 294 PHE X N 1
ATOM 2166 C CA . PHE A 1 294 ? 46.520 65.331 4.769 1.00 16.23 294 PHE X CA 1
ATOM 2167 C C . PHE A 1 294 ? 45.287 64.813 5.469 1.00 16.23 294 PHE X C 1
ATOM 2168 O O . PHE A 1 294 ? 44.203 64.880 4.913 1.00 18.25 294 PHE X O 1
ATOM 2176 N N . LEU A 1 295 ? 45.465 64.296 6.675 1.00 15.26 295 LEU X N 1
ATOM 2177 C CA . LEU A 1 295 ? 44.418 63.711 7.465 1.00 14.92 295 LEU X CA 1
ATOM 2178 C C . LEU A 1 295 ? 44.362 64.464 8.796 1.00 15.83 295 LEU X C 1
ATOM 2179 O O . LEU A 1 295 ? 45.299 64.462 9.570 1.00 16.40 295 LEU X O 1
ATOM 2184 N N . LYS A 1 296 ? 43.220 65.095 9.059 1.00 15.14 296 LYS X N 1
ATOM 2185 C CA . LYS A 1 296 ? 43.019 65.867 10.274 1.00 15.49 296 LYS X CA 1
ATOM 2186 C C . LYS A 1 296 ? 42.036 65.170 11.182 1.00 15.55 296 LYS X C 1
ATOM 2187 O O . LYS A 1 296 ? 40.856 65.101 10.871 1.00 16.16 296 LYS X O 1
ATOM 2193 N N . ASN A 1 297 ? 42.528 64.644 12.291 1.00 14.27 297 ASN X N 1
ATOM 2194 C CA . ASN A 1 297 ? 41.696 64.062 13.309 1.00 14.64 297 ASN X CA 1
ATOM 2195 C C . ASN A 1 297 ? 41.249 65.161 14.257 1.00 15.94 297 ASN X C 1
ATOM 2196 O O . ASN A 1 297 ? 42.050 65.988 14.647 1.00 17.38 297 ASN X O 1
ATOM 2201 N N . LYS A 1 298 ? 39.986 65.108 14.648 1.00 15.94 298 LYS X N 1
ATOM 2202 C CA . LYS A 1 298 ? 39.468 65.972 15.719 1.00 18.16 298 LYS X CA 1
ATOM 2203 C C . LYS A 1 298 ? 39.217 65.145 16.972 1.00 17.84 298 LYS X C 1
ATOM 2204 O O . LYS A 1 298 ? 38.926 63.926 16.921 1.00 17.08 298 LYS X O 1
ATOM 2210 N N . ASP A 1 299 ? 39.335 65.798 18.124 1.00 17.55 299 ASP X N 1
ATOM 2211 C CA . ASP A 1 299 ? 38.923 65.224 19.390 1.00 18.94 299 ASP X CA 1
ATOM 2212 C C . ASP A 1 299 ? 39.588 63.880 19.675 1.00 18.32 299 ASP X C 1
ATOM 2213 O O . ASP A 1 299 ? 40.835 63.821 19.780 1.00 19.41 299 ASP X O 1
ATOM 2218 N N . ALA A 1 300 ? 38.821 62.800 19.761 1.00 17.20 300 ALA X N 1
ATOM 2219 C CA . ALA A 1 300 ? 39.373 61.499 20.132 1.00 17.08 300 ALA X CA 1
ATOM 2220 C C . ALA A 1 300 ? 39.809 60.627 18.934 1.00 15.87 300 ALA X C 1
ATOM 2221 O O . ALA A 1 300 ? 40.277 59.512 19.097 1.00 16.74 300 ALA X O 1
ATOM 2223 N N . SER A 1 301 ? 39.596 61.122 17.736 1.00 15.03 301 SER X N 1
ATOM 2224 C CA . SER A 1 301 ? 39.942 60.368 16.528 1.00 13.54 301 SER X CA 1
ATOM 2225 C C . SER A 1 301 ? 41.449 60.187 16.393 1.00 13.44 301 SER X C 1
ATOM 2226 O O . SER A 1 301 ? 42.219 61.107 16.672 1.00 14.66 301 SER X O 1
ATOM 2229 N N . THR A 1 302 ? 41.832 58.996 15.960 1.00 13.69 302 THR X N 1
ATOM 2230 C CA . THR A 1 302 ? 43.226 58.556 15.874 1.00 14.38 302 THR X CA 1
ATOM 2231 C C . THR A 1 302 ? 43.568 57.899 14.530 1.00 14.65 302 THR X C 1
ATOM 2232 O O . THR A 1 302 ? 44.498 57.087 14.464 1.00 14.41 302 THR X O 1
ATOM 2236 N N . LEU A 1 303 ? 42.811 58.210 13.486 1.00 13.20 303 LEU X N 1
ATOM 2237 C CA . LEU A 1 303 ? 43.026 57.598 12.183 1.00 13.36 303 LEU X CA 1
ATOM 2238 C C . LEU A 1 303 ? 44.356 57.982 11.567 1.00 13.55 303 LEU X C 1
ATOM 2239 O O . LEU A 1 303 ? 44.800 59.115 11.654 1.00 13.00 303 LEU X O 1
ATOM 2244 N N . GLY A 1 304 ? 44.952 57.018 10.898 1.00 12.66 304 GLY X N 1
ATOM 2245 C CA . GLY A 1 304 ? 46.187 57.243 10.181 1.00 12.74 304 GLY X CA 1
ATOM 2246 C C . GLY A 1 304 ? 46.101 56.877 8.714 1.00 12.31 304 GLY X C 1
ATOM 2247 O O . GLY A 1 304 ? 45.313 56.001 8.294 1.00 13.34 304 GLY X O 1
ATOM 2248 N N . LEU A 1 305 ? 46.952 57.516 7.938 1.00 12.56 305 LEU X N 1
ATOM 2249 C CA . LEU A 1 305 ? 47.063 57.238 6.523 1.00 12.67 305 LEU X CA 1
ATOM 2250 C C . LEU A 1 305 ? 47.664 55.844 6.290 1.00 12.15 305 LEU X C 1
ATOM 2251 O O . LEU A 1 305 ? 48.481 55.339 7.085 1.00 13.98 305 LEU X O 1
ATOM 2256 N N . GLN A 1 306 ? 47.313 55.252 5.167 1.00 12.42 306 GLN X N 1
ATOM 2257 C CA . GLN A 1 306 ? 47.669 53.850 4.918 1.00 12.43 306 GLN X CA 1
ATOM 2258 C C . GLN A 1 306 ? 48.859 53.737 3.963 1.00 12.84 306 GLN X C 1
ATOM 2259 O O . GLN A 1 306 ? 48.687 53.385 2.784 1.00 13.69 306 GLN X O 1
ATOM 2265 N N . ALA A 1 307 ? 50.061 54.053 4.464 1.00 11.90 307 ALA X N 1
ATOM 2266 C CA . ALA A 1 307 ? 51.283 53.949 3.637 1.00 12.39 307 ALA X CA 1
ATOM 2267 C C . ALA A 1 307 ? 51.772 52.496 3.740 1.00 11.67 307 ALA X C 1
ATOM 2268 O O . ALA A 1 307 ? 52.614 52.191 4.595 1.00 11.75 307 ALA X O 1
ATOM 2270 N N . LYS A 1 308 ? 51.200 51.606 2.929 1.00 11.36 308 LYS X N 1
ATOM 2271 C CA . LYS A 1 308 ? 51.437 50.173 3.043 1.00 11.47 308 LYS X CA 1
ATOM 2272 C C . LYS A 1 308 ? 52.927 49.902 2.878 1.00 11.10 308 LYS X C 1
ATOM 2273 O O . LYS A 1 308 ? 53.550 50.390 1.929 1.00 10.92 308 LYS X O 1
ATOM 2279 N N . GLY A 1 309 ? 53.461 49.111 3.800 1.00 10.69 309 GLY X N 1
ATOM 2280 C CA . GLY A 1 309 ? 54.869 48.742 3.823 1.00 11.49 309 GLY X CA 1
ATOM 2281 C C . GLY A 1 309 ? 55.737 49.757 4.498 1.00 12.11 309 GLY X C 1
ATOM 2282 O O . GLY A 1 309 ? 56.946 49.535 4.591 1.00 11.62 309 GLY X O 1
ATOM 2283 N N . VAL A 1 310 ? 55.157 50.865 4.960 1.00 11.91 310 VAL X N 1
ATOM 2284 C CA . VAL A 1 310 ? 55.941 51.873 5.685 1.00 13.12 310 VAL X CA 1
ATOM 2285 C C . VAL A 1 310 ? 55.329 52.134 7.049 1.00 12.90 310 VAL X C 1
ATOM 2286 O O . VAL A 1 310 ? 55.941 51.842 8.075 1.00 14.20 310 VAL X O 1
ATOM 2290 N N . TYR A 1 311 ? 54.114 52.674 7.059 1.00 11.57 311 TYR X N 1
ATOM 2291 C CA . TYR A 1 311 ? 53.387 52.853 8.307 1.00 12.94 311 TYR X CA 1
ATOM 2292 C C . TYR A 1 311 ? 51.906 53.005 7.965 1.00 13.22 311 TYR X C 1
ATOM 2293 O O . TYR A 1 311 ? 51.544 53.857 7.154 1.00 14.25 311 TYR X O 1
ATOM 2302 N N . ALA A 1 312 ? 51.072 52.201 8.603 1.00 13.95 312 ALA X N 1
ATOM 2303 C CA . ALA A 1 312 ? 49.626 52.246 8.392 1.00 14.36 312 ALA X CA 1
ATOM 2304 C C . ALA A 1 312 ? 48.860 52.157 9.710 1.00 14.46 312 ALA X C 1
ATOM 2305 O O . ALA A 1 312 ? 47.652 51.836 9.709 1.00 15.84 312 ALA X O 1
ATOM 2307 N N . GLY A 1 313 ? 49.526 52.499 10.813 1.00 14.92 313 GLY X N 1
ATOM 2308 C CA . GLY A 1 313 ? 48.886 52.539 12.112 1.00 14.81 313 GLY X CA 1
ATOM 2309 C C . GLY A 1 313 ? 48.213 53.874 12.356 1.00 14.99 313 GLY X C 1
ATOM 2310 O O . GLY A 1 313 ? 48.046 54.714 11.475 1.00 14.95 313 GLY X O 1
ATOM 2311 N N . GLY A 1 314 ? 47.799 54.044 13.596 1.00 15.96 314 GLY X N 1
ATOM 2312 C CA . GLY A 1 314 ? 47.134 55.245 14.021 1.00 16.33 314 GLY X CA 1
ATOM 2313 C C . GLY A 1 314 ? 48.075 56.351 14.420 1.00 16.17 314 GLY X C 1
ATOM 2314 O O . GLY A 1 314 ? 49.308 56.228 14.403 1.00 17.10 314 GLY X O 1
ATOM 2315 N N . VAL A 1 315 ? 47.483 57.482 14.778 1.00 15.96 315 VAL X N 1
ATOM 2316 C CA . VAL A 1 315 ? 48.214 58.590 15.338 1.00 16.37 315 VAL X CA 1
ATOM 2317 C C . VAL A 1 315 ? 47.601 58.984 16.679 1.00 16.86 315 VAL X C 1
ATOM 2318 O O . VAL A 1 315 ? 46.542 58.488 17.042 1.00 18.46 315 VAL X O 1
ATOM 2322 N N . GLN A 1 316 ? 48.264 59.876 17.414 1.00 18.29 316 GLN X N 1
ATOM 2323 C CA . GLN A 1 316 ? 47.704 60.333 18.681 1.00 19.12 316 GLN X CA 1
ATOM 2324 C C . GLN A 1 316 ? 46.382 61.089 18.450 1.00 18.73 316 GLN X C 1
ATOM 2325 O O . GLN A 1 316 ? 46.156 61.724 17.419 1.00 18.15 316 GLN X O 1
ATOM 2331 N N . ALA A 1 317 ? 45.507 61.030 19.446 1.00 18.69 317 ALA X N 1
ATOM 2332 C CA . ALA A 1 317 ? 44.200 61.658 19.357 1.00 18.51 317 ALA X CA 1
ATOM 2333 C C . ALA A 1 317 ? 44.289 63.113 18.952 1.00 18.19 317 ALA X C 1
ATOM 2334 O O . ALA A 1 317 ? 45.090 63.890 19.507 1.00 20.50 317 ALA X O 1
ATOM 2336 N N . GLY A 1 318 ? 43.509 63.469 17.950 1.00 16.99 318 GLY X N 1
ATOM 2337 C CA . GLY A 1 318 ? 43.378 64.842 17.525 1.00 16.76 318 GLY X CA 1
ATOM 2338 C C . GLY A 1 318 ? 44.514 65.405 16.708 1.00 17.85 318 GLY X C 1
ATOM 2339 O O . GLY A 1 318 ? 44.523 66.609 16.412 1.00 18.73 318 GLY X O 1
ATOM 2340 N N . GLU A 1 319 ? 45.428 64.534 16.295 1.00 18.34 319 GLU X N 1
ATOM 2341 C CA . GLU A 1 319 ? 46.571 64.962 15.514 1.00 18.65 319 GLU X CA 1
ATOM 2342 C C . GLU A 1 319 ? 46.267 64.973 14.031 1.00 17.92 319 GLU X C 1
ATOM 2343 O O . GLU A 1 319 ? 45.467 64.174 13.542 1.00 17.96 319 GLU X O 1
ATOM 2349 N N . SER A 1 320 ? 46.932 65.865 13.311 1.00 17.14 320 SER X N 1
ATOM 2350 C CA . SER A 1 320 ? 46.883 65.878 11.874 1.00 17.48 320 SER X CA 1
ATOM 2351 C C . SER A 1 320 ? 48.132 65.146 11.402 1.00 17.37 320 SER X C 1
ATOM 2352 O O . SER A 1 320 ? 49.197 65.259 12.010 1.00 20.63 320 SER X O 1
ATOM 2355 N N . GLN A 1 321 ? 48.013 64.435 10.297 1.00 15.51 321 GLN X N 1
ATOM 2356 C CA . GLN A 1 321 ? 49.125 63.696 9.710 1.00 14.15 321 GLN X CA 1
ATOM 2357 C C . GLN A 1 321 ? 49.214 64.009 8.216 1.00 14.23 321 GLN X C 1
ATOM 2358 O O . GLN A 1 321 ? 48.218 64.104 7.519 1.00 14.64 321 GLN X O 1
ATOM 2364 N N . THR A 1 322 ? 50.437 64.175 7.736 1.00 14.21 322 THR X N 1
ATOM 2365 C CA . THR A 1 322 ? 50.709 64.363 6.338 1.00 14.54 322 THR X CA 1
ATOM 2366 C C . THR A 1 322 ? 51.473 63.163 5.823 1.00 14.41 322 THR X C 1
ATOM 2367 O O . THR A 1 322 ? 52.373 62.662 6.485 1.00 15.37 322 THR X O 1
ATOM 2371 N N . GLY A 1 323 ? 51.142 62.751 4.618 1.00 13.36 323 GLY X N 1
ATOM 2372 C CA . GLY A 1 323 ? 51.837 61.640 3.981 1.00 13.05 323 GLY X CA 1
ATOM 2373 C C . GLY A 1 323 ? 52.089 61.874 2.520 1.00 12.74 323 GLY X C 1
ATOM 2374 O O . GLY A 1 323 ? 51.386 62.632 1.846 1.00 12.96 323 GLY X O 1
ATOM 2375 N N . VAL A 1 324 ? 53.126 61.213 2.028 1.00 13.22 324 VAL X N 1
ATOM 2376 C CA . VAL A 1 324 ? 53.538 61.304 0.637 1.00 13.75 324 VAL X CA 1
ATOM 2377 C C . VAL A 1 324 ? 53.929 59.888 0.182 1.00 12.69 324 VAL X C 1
ATOM 2378 O O . VAL A 1 324 ? 54.569 59.138 0.936 1.00 13.47 324 VAL X O 1
ATOM 2382 N N . GLN A 1 325 ? 53.604 59.563 -1.067 1.00 12.54 325 GLN X N 1
ATOM 2383 C CA . GLN A 1 325 ? 54.056 58.312 -1.719 1.00 12.41 325 GLN X CA 1
ATOM 2384 C C . GLN A 1 325 ? 54.456 58.687 -3.126 1.00 13.03 325 GLN X C 1
ATOM 2385 O O . GLN A 1 325 ? 53.712 59.403 -3.820 1.00 14.30 325 GLN X O 1
ATOM 2391 N N . VAL A 1 326 ? 55.607 58.215 -3.563 1.00 10.66 326 VAL X N 1
ATOM 2392 C CA . VAL A 1 326 ? 56.033 58.397 -4.944 1.00 12.38 326 VAL X CA 1
ATOM 2393 C C . VAL A 1 326 ? 56.557 57.036 -5.407 1.00 11.00 326 VAL X C 1
ATOM 2394 O O . VAL A 1 326 ? 57.391 56.457 -4.749 1.00 11.37 326 VAL X O 1
ATOM 2398 N N . GLY A 1 327 ? 56.099 56.585 -6.554 1.00 10.72 327 GLY X N 1
ATOM 2399 C CA . GLY A 1 327 ? 56.366 55.213 -6.960 1.00 11.02 327 GLY X CA 1
ATOM 2400 C C . GLY A 1 327 ? 56.184 54.939 -8.434 1.00 11.54 327 GLY X C 1
ATOM 2401 O O . GLY A 1 327 ? 55.965 55.831 -9.250 1.00 11.22 327 GLY X O 1
ATOM 2402 N N . ILE A 1 328 ? 56.321 53.658 -8.760 1.00 10.74 328 ILE X N 1
ATOM 2403 C CA . ILE A 1 328 ? 56.167 53.149 -10.104 1.00 11.16 328 ILE X CA 1
ATOM 2404 C C . ILE A 1 328 ? 55.192 51.992 -10.016 1.00 11.60 328 ILE X C 1
ATOM 2405 O O . ILE A 1 328 ? 55.243 51.171 -9.086 1.00 12.68 328 ILE X O 1
ATOM 2410 N N . ARG A 1 329 ? 54.320 51.927 -11.013 1.00 11.25 329 ARG X N 1
ATOM 2411 C CA . ARG A 1 329 ? 53.415 50.796 -11.154 1.00 10.88 329 ARG X CA 1
ATOM 2412 C C . ARG A 1 329 ? 53.685 50.157 -12.507 1.00 11.14 329 ARG X C 1
ATOM 2413 O O . ARG A 1 329 ? 53.624 50.823 -13.540 1.00 11.90 329 ARG X O 1
ATOM 2421 N N . HIS A 1 330 ? 53.956 48.861 -12.514 1.00 10.93 330 HIS X N 1
ATOM 2422 C CA . HIS A 1 330 ? 54.236 48.131 -13.736 1.00 11.15 330 HIS X CA 1
ATOM 2423 C C . HIS A 1 330 ? 53.298 46.927 -13.802 1.00 11.03 330 HIS X C 1
ATOM 2424 O O . HIS A 1 330 ? 53.386 46.004 -12.980 1.00 12.07 330 HIS X O 1
ATOM 2431 N N . ALA A 1 331 ? 52.442 46.941 -14.802 1.00 12.30 331 ALA X N 1
ATOM 2432 C CA . ALA A 1 331 ? 51.498 45.839 -15.055 1.00 12.41 331 ALA X CA 1
ATOM 2433 C C . ALA A 1 331 ? 52.078 44.908 -16.093 1.00 14.82 331 ALA X C 1
ATOM 2434 O O . ALA A 1 331 ? 52.803 45.342 -16.987 1.00 16.09 331 ALA X O 1
ATOM 2436 N N . PHE A 1 332 ? 51.726 43.624 -15.989 1.00 15.40 332 PHE X N 1
ATOM 2437 C CA . PHE A 1 332 ? 52.142 42.645 -16.977 1.00 17.80 332 PHE X CA 1
ATOM 2438 C C . PHE A 1 332 ? 51.046 41.618 -17.211 1.00 19.06 332 PHE X C 1
ATOM 2439 O O . PHE A 1 332 ? 50.075 41.524 -16.443 1.00 18.38 332 PHE X O 1
#

Foldseek 3Di:
DKDKKWKWWKWWKKKQQDAVRHIWIDIWGQAQHFTKIKMKDWADPDPFKIKMWIFMWTATVRCGPVVDTGRQAWTWIWMAGQFFIKIWFKHFAAQQVQQLVLWPSSPTRLDTFQCQQQLQPWPAPRSSNTIAGQKIKGWGDQDQQKIKMWMWHFQVLDAFAPFRGAGTKTKMKIWGGDDFKIKMWIWMWGWTDHPRFTWIWTKIKIKIKGCPQQKIKIKMWMWIWTATPVGDIWIKIKIKIKMKGDDDPFKMKIKMKMKIQTVVQRWMKIKIKIKMWGDPDPFKIKMKMKMKMFIQAQDFADGCRGPMGGHTYGHGDMMIMMIIIMMGID